Protein AF-A0A3R7DNV6-F1 (afdb_monomer_lite)

Sequence (222 aa):
MLERRRVLTRTIPLLLLGISVFILYLFFVDFSKIAEVFREINPRIFVASILASILDVVFFTLAWHILLRTLSVRMKFSKSIAYVLIGNLVDIIVPAESMSSEASKIYLMKRDGEDVGKVTATLVVQRVYGMILHAATLAVACIYMIATNYPLPSLVVYFIGVTLGLTLLFLALITLACLKKNLAWKFLKAVLRVAERLVPSRFNIEEWSRSVEHALNTFYLS

Foldseek 3Di:
DVVVVVVCVVVVVVVVVVVVVVVVVVVVDDVVVVVVVVVPDDVVVVVVVVVVVVVVLLVLLVLLVVLCVVLVNDDDSVVSSVLQVVLVVQCVVDVPPSPSSLVSSLVVCVVVVHDSLSSVVSVLVSVLVVLVVVLVVLVVVVVVCVVVVPDDDPVVVVVSVVVNVVSVVVNVLSVVLVVDVVSVVVVVVVVLVVCVVVPPPPDPSVVVVVSVVVSSCVVVVD

pLDDT: mean 77.38, std 13.92, range [41.75, 95.56]

Structure (mmCIF, N/CA/C/O backbone):
data_AF-A0A3R7DNV6-F1
#
_entry.id   AF-A0A3R7DNV6-F1
#
loop_
_atom_site.group_PDB
_atom_site.id
_atom_site.type_symbol
_atom_site.label_atom_id
_atom_site.label_alt_id
_atom_site.label_comp_id
_atom_site.label_asym_id
_atom_site.label_entity_id
_atom_site.label_seq_id
_atom_site.pdbx_PDB_ins_code
_atom_site.Cartn_x
_atom_site.Cartn_y
_atom_site.Cartn_z
_atom_site.occupancy
_atom_site.B_iso_or_equiv
_atom_site.auth_seq_id
_atom_site.auth_comp_id
_atom_site.auth_asym_id
_atom_site.auth_atom_id
_atom_site.pdbx_PDB_model_num
ATOM 1 N N . MET A 1 1 ? -31.472 15.476 -6.027 1.00 44.62 1 MET A N 1
ATOM 2 C CA . MET A 1 1 ? -31.204 15.116 -7.445 1.00 44.62 1 MET A CA 1
ATOM 3 C C . MET A 1 1 ? -30.276 16.091 -8.189 1.00 44.62 1 MET A C 1
ATOM 5 O O . MET A 1 1 ? -29.497 15.627 -9.011 1.00 44.62 1 MET A O 1
ATOM 9 N N . LEU A 1 2 ? -30.288 17.402 -7.904 1.00 44.91 2 LEU A N 1
ATOM 10 C CA . LEU A 1 2 ? -29.458 18.403 -8.612 1.00 44.91 2 LEU A CA 1
ATOM 11 C C . LEU A 1 2 ? -27.939 18.291 -8.358 1.00 44.91 2 LEU A C 1
ATOM 13 O O . LEU A 1 2 ? -27.138 18.590 -9.240 1.00 44.91 2 LEU A O 1
ATOM 17 N N . GLU A 1 3 ? -27.532 17.813 -7.183 1.00 42.69 3 GLU A N 1
ATOM 18 C CA . GLU A 1 3 ? -26.118 17.734 -6.784 1.00 42.69 3 GLU A CA 1
ATOM 19 C C . GLU A 1 3 ? -25.351 16.618 -7.519 1.00 42.69 3 GLU A C 1
ATOM 21 O O . GLU A 1 3 ? -24.213 16.813 -7.937 1.00 42.69 3 GLU A O 1
ATOM 26 N N . ARG A 1 4 ? -26.024 15.497 -7.821 1.00 46.19 4 ARG A N 1
ATOM 27 C CA . ARG A 1 4 ? -25.458 14.365 -8.580 1.00 46.19 4 ARG A CA 1
ATOM 28 C C . ARG A 1 4 ? -25.155 14.730 -10.040 1.00 46.19 4 ARG A C 1
ATOM 30 O O . ARG A 1 4 ? -24.134 14.310 -10.573 1.00 46.19 4 ARG A O 1
ATOM 37 N N . ARG A 1 5 ? -26.001 15.560 -10.673 1.00 48.47 5 ARG A N 1
ATOM 38 C CA . ARG A 1 5 ? -25.783 16.053 -12.049 1.00 48.47 5 ARG A CA 1
ATOM 39 C C . ARG A 1 5 ? -24.555 16.957 -12.158 1.00 48.47 5 ARG A C 1
ATOM 41 O O . ARG A 1 5 ? -23.873 16.895 -13.170 1.00 48.47 5 ARG A O 1
ATOM 48 N N . ARG A 1 6 ? -24.274 17.762 -11.127 1.00 47.53 6 ARG A N 1
ATOM 49 C CA . ARG A 1 6 ? -23.186 18.754 -11.122 1.00 47.53 6 ARG A CA 1
ATOM 50 C C . ARG A 1 6 ? -21.796 18.123 -10.955 1.00 47.53 6 ARG A C 1
ATOM 52 O O . ARG A 1 6 ? -20.822 18.656 -11.476 1.00 47.53 6 ARG A O 1
ATOM 59 N N . VAL A 1 7 ? -21.710 16.990 -10.254 1.00 51.75 7 VAL A N 1
ATOM 60 C CA . VAL A 1 7 ? -20.474 16.195 -10.158 1.00 51.75 7 VAL A CA 1
ATOM 61 C C . VAL A 1 7 ? -20.223 15.464 -11.478 1.00 51.75 7 VAL A C 1
ATOM 63 O O . VAL A 1 7 ? -19.141 15.599 -12.036 1.00 51.75 7 VAL A O 1
ATOM 66 N N . LEU A 1 8 ? -21.246 14.811 -12.050 1.00 53.16 8 LEU A N 1
ATOM 67 C CA . LEU A 1 8 ? -21.131 14.151 -13.357 1.00 53.16 8 LEU A CA 1
ATOM 68 C C . LEU A 1 8 ? -20.684 15.113 -14.469 1.00 53.16 8 LEU A C 1
ATOM 70 O O . LEU A 1 8 ? -19.761 14.783 -15.202 1.00 53.16 8 LEU A O 1
ATOM 74 N N . THR A 1 9 ? -21.250 16.319 -14.578 1.00 59.56 9 THR A N 1
ATOM 75 C CA . THR A 1 9 ? -20.826 17.282 -15.613 1.00 59.56 9 THR A CA 1
ATOM 76 C C . THR A 1 9 ? -19.411 17.827 -15.428 1.00 59.56 9 THR A C 1
ATOM 78 O O . THR A 1 9 ? -18.836 18.297 -16.403 1.00 59.56 9 THR A O 1
ATOM 81 N N . ARG A 1 10 ? -18.823 17.751 -14.225 1.00 58.00 10 ARG A N 1
ATOM 82 C CA . ARG A 1 10 ? -17.409 18.099 -13.992 1.00 58.00 10 ARG A CA 1
ATOM 83 C C . ARG A 1 10 ? -16.458 16.934 -14.254 1.00 58.00 10 ARG A C 1
ATOM 85 O O . ARG A 1 10 ? -15.338 17.170 -14.692 1.00 58.00 10 ARG A O 1
ATOM 92 N N . THR A 1 11 ? -16.893 15.698 -14.024 1.00 59.41 11 THR A N 1
ATOM 93 C CA . THR A 1 11 ? -16.069 14.507 -14.271 1.00 59.41 11 THR A CA 1
ATOM 94 C C . THR A 1 11 ? -16.068 14.107 -15.747 1.00 59.41 11 THR A C 1
ATOM 96 O O . THR A 1 11 ? -15.030 13.706 -16.254 1.00 59.41 11 THR A O 1
ATOM 99 N N . ILE A 1 12 ? -17.186 14.281 -16.463 1.00 76.62 12 ILE A N 1
ATOM 100 C CA . ILE A 1 12 ? -17.324 13.968 -17.898 1.00 76.62 12 ILE A CA 1
ATOM 101 C C . ILE A 1 12 ? -16.239 14.614 -18.779 1.00 76.62 12 ILE A C 1
ATOM 103 O O . ILE A 1 12 ? -15.639 13.877 -19.553 1.00 76.62 12 ILE A O 1
ATOM 107 N N . PRO A 1 13 ? -15.926 15.923 -18.695 1.00 78.69 13 PRO A N 1
ATOM 108 C CA . PRO A 1 13 ? -14.880 16.514 -19.529 1.00 78.69 13 PRO A CA 1
ATOM 109 C C . PRO A 1 13 ? -13.484 15.977 -19.194 1.00 78.69 13 PRO A C 1
ATOM 111 O O . PRO A 1 13 ? -12.684 15.799 -20.102 1.00 78.69 13 PRO A O 1
ATOM 114 N N . LEU A 1 14 ? -13.200 15.655 -17.926 1.00 74.38 14 LEU A N 1
ATOM 115 C CA . LEU A 1 14 ? -11.931 15.035 -17.524 1.00 74.38 14 LEU A CA 1
ATOM 116 C C . LEU A 1 14 ? -11.818 13.592 -18.046 1.00 74.38 14 LEU A C 1
ATOM 118 O O . LEU A 1 14 ? -10.756 13.165 -18.485 1.00 74.38 14 LEU A O 1
ATOM 122 N N . LEU A 1 15 ? -12.932 12.859 -18.038 1.00 75.12 15 LEU A N 1
ATOM 123 C CA . LEU A 1 15 ? -13.035 11.495 -18.553 1.00 75.12 15 LEU A CA 1
ATOM 124 C C . LEU A 1 15 ? -12.916 11.483 -20.084 1.00 75.12 15 LEU A C 1
ATOM 126 O O . LEU A 1 15 ? -12.172 10.681 -20.631 1.00 75.12 15 LEU A O 1
ATOM 130 N N . LEU A 1 16 ? -13.573 12.422 -20.771 1.00 82.44 16 LEU A N 1
ATOM 131 C CA . LEU A 1 16 ? -13.436 12.634 -22.213 1.00 82.44 16 LEU A CA 1
ATOM 132 C C . LEU A 1 16 ? -12.016 13.057 -22.588 1.00 82.44 16 LEU A C 1
ATOM 134 O O . LEU A 1 16 ? -11.499 12.568 -23.585 1.00 82.44 16 LEU A O 1
ATOM 138 N N . LEU A 1 17 ? -11.369 13.911 -21.790 1.00 85.06 17 LEU A N 1
ATOM 139 C CA . LEU A 1 17 ? -9.962 14.267 -21.966 1.00 85.06 17 LEU A CA 1
ATOM 140 C C . LEU A 1 17 ? -9.071 13.027 -21.820 1.00 85.06 17 LEU A C 1
ATOM 142 O O . LEU A 1 17 ? -8.268 12.759 -22.705 1.00 85.06 17 LEU A O 1
ATOM 146 N N . GLY A 1 18 ? -9.254 12.237 -20.758 1.00 76.06 18 GLY A N 1
ATOM 147 C CA . GLY A 1 18 ? -8.512 10.994 -20.536 1.00 76.06 18 GLY A CA 1
ATOM 148 C C . GLY A 1 18 ? -8.706 9.980 -21.665 1.00 76.06 18 GLY A C 1
ATOM 149 O O . GLY A 1 18 ? -7.729 9.438 -22.170 1.00 76.06 18 GLY A O 1
ATOM 150 N N . ILE A 1 19 ? -9.945 9.785 -22.126 1.00 82.81 19 ILE A N 1
ATOM 151 C CA . ILE A 1 19 ? -10.263 8.929 -23.278 1.00 82.81 19 ILE A CA 1
ATOM 152 C C . ILE A 1 19 ? -9.634 9.486 -24.557 1.00 82.81 19 ILE A C 1
ATOM 154 O O . ILE A 1 19 ? -9.077 8.722 -25.332 1.00 82.81 19 ILE A O 1
ATOM 158 N N . SER A 1 20 ? -9.675 10.800 -24.779 1.00 84.25 20 SER A N 1
ATOM 159 C CA . SER A 1 20 ? -9.093 11.425 -25.974 1.00 84.25 20 SER A CA 1
ATOM 160 C C . SER A 1 20 ? -7.575 11.268 -26.005 1.00 84.25 20 SER A C 1
ATOM 162 O O . SER A 1 20 ? -7.018 10.910 -27.037 1.00 84.25 20 SER A O 1
ATOM 164 N N . VAL A 1 21 ? -6.906 11.470 -24.866 1.00 87.06 21 VAL A N 1
ATOM 165 C CA . VAL A 1 21 ? -5.463 11.239 -24.710 1.00 87.06 21 VAL A CA 1
ATOM 166 C C . VAL A 1 21 ? -5.130 9.760 -24.888 1.00 87.06 21 VAL A C 1
ATOM 168 O O . VAL A 1 21 ? -4.162 9.440 -25.569 1.00 87.06 21 VAL A O 1
ATOM 171 N N . PHE A 1 22 ? -5.940 8.855 -24.336 1.00 80.25 22 PHE A N 1
ATOM 172 C CA . PHE A 1 22 ? -5.761 7.416 -24.509 1.00 80.25 22 PHE A CA 1
ATOM 173 C C . PHE A 1 22 ? -5.925 6.994 -25.974 1.00 80.25 22 PHE A C 1
ATOM 175 O O . PHE A 1 22 ? -5.080 6.280 -26.496 1.00 80.25 22 PHE A O 1
ATOM 182 N N . ILE A 1 23 ? -6.952 7.485 -26.670 1.00 84.69 23 ILE A N 1
ATOM 183 C CA . ILE A 1 23 ? -7.169 7.224 -28.099 1.00 84.69 23 ILE A CA 1
ATOM 184 C C . ILE A 1 23 ? -6.008 7.778 -28.932 1.00 84.69 23 ILE A C 1
ATOM 186 O O . ILE A 1 23 ? -5.482 7.063 -29.779 1.00 84.69 23 ILE A O 1
ATOM 190 N N . LEU A 1 24 ? -5.567 9.014 -28.672 1.00 87.50 24 LEU A N 1
ATOM 191 C CA . LEU A 1 24 ? -4.381 9.588 -29.314 1.00 87.50 24 LEU A CA 1
ATOM 192 C C . LEU A 1 24 ? -3.149 8.715 -29.075 1.00 87.50 24 LEU A C 1
ATOM 194 O O . LEU A 1 24 ? -2.434 8.411 -30.021 1.00 87.50 24 LEU A O 1
ATOM 198 N N . TYR A 1 25 ? -2.935 8.254 -27.845 1.00 82.50 25 TYR A N 1
ATOM 199 C CA . TYR A 1 25 ? -1.855 7.332 -27.518 1.00 82.50 25 TYR A CA 1
ATOM 200 C C . TYR A 1 25 ? -1.951 6.026 -28.320 1.00 82.50 25 TYR A C 1
ATOM 202 O O . TYR A 1 25 ? -0.948 5.604 -28.888 1.00 82.50 25 TYR A O 1
ATOM 210 N N . LEU A 1 26 ? -3.142 5.433 -28.462 1.00 81.00 26 LEU A N 1
ATOM 211 C CA . LEU A 1 26 ? -3.338 4.233 -29.284 1.00 81.00 26 LEU A CA 1
ATOM 212 C C . LEU A 1 26 ? -2.984 4.453 -30.765 1.00 81.00 26 LEU A C 1
ATOM 214 O O . LEU A 1 26 ? -2.558 3.506 -31.414 1.00 81.00 26 LEU A O 1
ATOM 218 N N . PHE A 1 27 ? -3.099 5.677 -31.295 1.00 81.19 27 PHE A N 1
ATOM 219 C CA . PHE A 1 27 ? -2.632 5.996 -32.652 1.00 81.19 27 PHE A CA 1
ATOM 220 C C . PHE A 1 27 ? -1.102 6.067 -32.774 1.00 81.19 27 PHE A C 1
ATOM 222 O O . PHE A 1 27 ? -0.572 5.826 -33.855 1.00 81.19 27 PHE A O 1
ATOM 229 N N . PHE A 1 28 ? -0.388 6.383 -31.690 1.00 80.31 28 PHE A N 1
ATOM 230 C CA . PHE A 1 28 ? 1.081 6.364 -31.656 1.00 80.31 28 PHE A CA 1
ATOM 231 C C . PHE A 1 28 ? 1.656 4.973 -31.356 1.00 80.31 28 PHE A C 1
ATOM 233 O O . PHE A 1 28 ? 2.847 4.738 -31.565 1.00 80.31 28 PHE A O 1
ATOM 240 N N . VAL A 1 29 ? 0.831 4.052 -30.860 1.00 79.62 29 VAL A N 1
ATOM 241 C CA . VAL A 1 29 ? 1.237 2.698 -30.490 1.00 79.62 29 VAL A CA 1
ATOM 242 C C . VAL A 1 29 ? 1.093 1.752 -31.678 1.00 79.62 29 VAL A C 1
ATOM 244 O O . VAL A 1 29 ? 0.002 1.509 -32.187 1.00 79.62 29 VAL A O 1
ATOM 247 N N . ASP A 1 30 ? 2.206 1.151 -32.084 1.00 82.00 30 ASP A N 1
ATOM 248 C CA . ASP A 1 30 ? 2.206 0.077 -33.073 1.00 82.00 30 ASP A CA 1
ATOM 249 C C . ASP A 1 30 ? 1.754 -1.236 -32.416 1.00 82.00 30 ASP A C 1
ATOM 251 O O . ASP A 1 30 ? 2.525 -1.926 -31.740 1.00 82.00 30 ASP A O 1
ATOM 255 N N . PHE A 1 31 ? 0.478 -1.579 -32.597 1.00 78.44 31 PHE A N 1
ATOM 256 C CA . PHE A 1 31 ? -0.110 -2.810 -32.060 1.00 78.44 31 PHE A CA 1
ATOM 257 C C . PHE A 1 31 ? 0.591 -4.081 -32.559 1.00 78.44 31 PHE A C 1
ATOM 259 O O . PHE A 1 31 ? 0.565 -5.099 -31.865 1.00 78.44 31 PHE A O 1
ATOM 266 N N . SER A 1 32 ? 1.254 -4.026 -33.717 1.00 79.00 32 SER A N 1
ATOM 267 C CA . SER A 1 32 ? 2.024 -5.149 -34.261 1.00 79.00 32 SER A CA 1
ATOM 268 C C . SER A 1 32 ? 3.203 -5.479 -33.351 1.00 79.00 32 SER A C 1
ATOM 270 O O . SER A 1 32 ? 3.410 -6.642 -33.010 1.00 79.00 32 SER A O 1
ATOM 272 N N . LYS A 1 33 ? 3.904 -4.449 -32.860 1.00 80.38 33 LYS A N 1
ATOM 273 C CA . LYS A 1 33 ? 5.013 -4.604 -31.908 1.00 80.38 33 LYS A CA 1
ATOM 274 C C . LYS A 1 33 ? 4.547 -5.138 -30.561 1.00 80.38 33 LYS A C 1
ATOM 276 O O . LYS A 1 33 ? 5.241 -5.941 -29.952 1.00 80.38 33 LYS A O 1
ATOM 281 N N . ILE A 1 34 ? 3.361 -4.736 -30.097 1.00 81.62 34 ILE A N 1
ATOM 282 C CA . ILE A 1 34 ? 2.782 -5.300 -28.869 1.00 81.62 34 ILE A CA 1
ATOM 283 C C . ILE A 1 34 ? 2.543 -6.802 -29.048 1.00 81.62 34 ILE A C 1
ATOM 285 O O . ILE A 1 34 ? 2.961 -7.594 -28.207 1.00 81.62 34 ILE A O 1
ATOM 289 N N . ALA A 1 35 ? 1.902 -7.206 -30.146 1.00 82.00 35 ALA A N 1
ATOM 290 C CA . ALA A 1 35 ? 1.619 -8.612 -30.418 1.00 82.00 35 ALA A CA 1
ATOM 291 C C . ALA A 1 35 ? 2.896 -9.455 -30.580 1.00 82.00 35 ALA A C 1
ATOM 293 O O . ALA A 1 35 ? 2.923 -10.608 -30.150 1.00 82.00 35 ALA A O 1
ATOM 294 N N . GLU A 1 36 ? 3.947 -8.885 -31.169 1.00 85.56 36 GLU A N 1
ATOM 295 C CA . GLU A 1 36 ? 5.260 -9.517 -31.303 1.00 85.56 36 GLU A CA 1
ATOM 296 C C . GLU A 1 36 ? 5.921 -9.740 -29.937 1.00 85.56 36 GLU A C 1
ATOM 298 O O . GLU A 1 36 ? 6.264 -10.874 -29.608 1.00 85.56 36 GLU A O 1
ATOM 303 N N . VAL A 1 37 ? 5.949 -8.717 -29.075 1.00 83.44 37 VAL A N 1
ATOM 304 C CA . VAL A 1 37 ? 6.437 -8.843 -27.691 1.00 83.44 37 VAL A CA 1
ATOM 305 C C . VAL A 1 37 ? 5.671 -9.931 -26.935 1.00 83.44 37 VAL A C 1
ATOM 307 O O . VAL A 1 37 ? 6.280 -10.768 -26.275 1.00 83.44 37 VAL A O 1
ATOM 310 N N . PHE A 1 38 ? 4.342 -9.994 -27.066 1.00 80.88 38 PHE A N 1
ATOM 311 C CA . PHE A 1 38 ? 3.542 -11.040 -26.418 1.00 80.88 38 PHE A CA 1
ATOM 312 C C . PHE A 1 38 ? 3.859 -12.460 -26.911 1.00 80.88 38 PHE A C 1
ATOM 314 O O . PHE A 1 38 ? 3.680 -13.408 -26.146 1.00 80.88 38 PHE A O 1
ATOM 321 N N . ARG A 1 39 ? 4.334 -12.628 -28.152 1.00 82.88 39 ARG A N 1
ATOM 322 C CA . ARG A 1 39 ? 4.768 -13.935 -28.680 1.00 82.88 39 ARG A CA 1
ATOM 323 C C . ARG A 1 39 ? 6.129 -14.363 -28.146 1.00 82.88 39 ARG A C 1
ATOM 325 O O . ARG A 1 39 ? 6.367 -15.560 -28.021 1.00 82.88 39 ARG A O 1
ATOM 332 N N . GLU A 1 40 ? 7.000 -13.412 -27.833 1.00 87.62 40 GLU A N 1
ATOM 333 C CA . GLU A 1 40 ? 8.333 -13.684 -27.288 1.00 87.62 40 GLU A CA 1
ATOM 334 C C . GLU A 1 40 ? 8.320 -13.960 -25.777 1.00 87.62 40 GLU A C 1
ATOM 336 O O . GLU A 1 40 ? 9.244 -14.581 -25.246 1.00 87.62 40 GLU A O 1
ATOM 341 N N . ILE A 1 41 ? 7.267 -13.539 -25.064 1.00 88.69 41 ILE A N 1
ATOM 342 C CA . ILE A 1 41 ? 7.138 -13.778 -23.624 1.00 88.69 41 ILE A CA 1
ATOM 343 C C . ILE A 1 41 ? 7.066 -15.281 -23.336 1.00 88.69 41 ILE A C 1
ATOM 345 O O . ILE A 1 41 ? 6.191 -16.001 -23.816 1.00 88.69 41 ILE A O 1
ATOM 349 N N . ASN A 1 42 ? 7.942 -15.750 -22.445 1.00 90.81 42 ASN A N 1
ATOM 350 C CA . ASN A 1 42 ? 7.875 -17.112 -21.936 1.00 90.81 42 ASN A CA 1
ATOM 351 C C . ASN A 1 42 ? 6.576 -17.308 -21.124 1.00 90.81 42 ASN A C 1
ATOM 353 O O . ASN A 1 42 ? 6.438 -16.722 -20.041 1.00 90.81 42 ASN A O 1
ATOM 357 N N . PRO A 1 43 ? 5.649 -18.177 -21.568 1.00 88.88 43 PRO A N 1
ATOM 358 C CA . PRO A 1 43 ? 4.343 -18.321 -20.933 1.00 88.88 43 PRO A CA 1
ATOM 359 C C . PRO A 1 43 ? 4.442 -18.830 -19.491 1.00 88.88 43 PRO A C 1
ATOM 361 O O . PRO A 1 43 ? 3.601 -18.492 -18.662 1.00 88.88 43 PRO A O 1
ATOM 364 N N . ARG A 1 44 ? 5.484 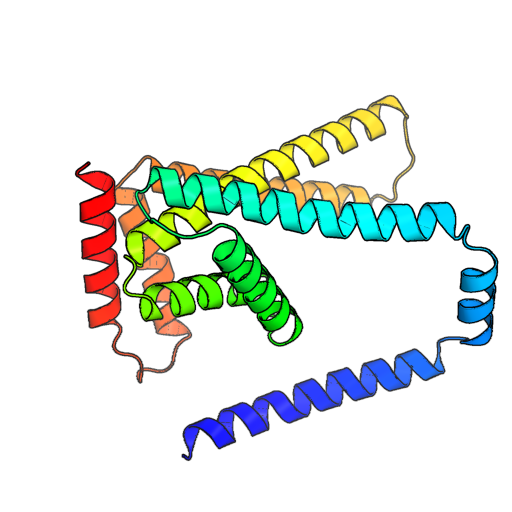-19.601 -19.150 1.00 93.19 44 ARG A N 1
ATOM 365 C CA . ARG A 1 44 ? 5.681 -20.111 -17.783 1.00 93.19 44 ARG A CA 1
ATOM 366 C C . ARG A 1 44 ? 6.016 -18.987 -16.813 1.00 93.19 44 ARG A C 1
ATOM 368 O O . ARG A 1 44 ? 5.462 -18.949 -15.720 1.00 93.19 44 ARG A O 1
ATOM 375 N N . ILE A 1 45 ? 6.896 -18.073 -17.224 1.00 91.62 45 ILE A N 1
ATOM 376 C CA . ILE A 1 45 ? 7.274 -16.910 -16.411 1.00 91.62 45 ILE A CA 1
ATOM 377 C C . ILE A 1 45 ? 6.062 -15.994 -16.250 1.00 91.62 45 ILE A C 1
ATOM 379 O O . ILE A 1 45 ? 5.758 -15.582 -15.138 1.00 91.62 45 ILE A O 1
ATOM 383 N N . PHE A 1 46 ? 5.319 -15.755 -17.331 1.00 90.69 46 PHE A N 1
ATOM 384 C CA . PHE A 1 46 ? 4.126 -14.915 -17.292 1.00 90.69 46 PHE A CA 1
ATOM 385 C C . PHE A 1 46 ? 3.046 -15.459 -16.346 1.00 90.69 46 PHE A C 1
ATOM 387 O O . PHE A 1 46 ? 2.535 -14.732 -15.494 1.00 90.69 46 PHE A O 1
ATOM 394 N N . VAL A 1 47 ? 2.742 -16.759 -16.431 1.00 92.94 47 VAL A N 1
ATOM 395 C CA . VAL A 1 47 ? 1.806 -17.417 -15.506 1.00 92.94 47 VAL A CA 1
ATOM 396 C C . VAL A 1 47 ? 2.327 -17.366 -14.067 1.00 92.94 47 VAL A C 1
ATOM 398 O O . VAL A 1 47 ? 1.550 -17.089 -13.155 1.00 92.94 47 VAL A O 1
ATOM 401 N N . ALA A 1 48 ? 3.629 -17.568 -13.846 1.00 94.81 48 ALA A N 1
ATOM 402 C CA . ALA A 1 48 ? 4.227 -17.444 -12.518 1.00 94.81 48 ALA A CA 1
ATOM 403 C C . ALA A 1 48 ? 4.082 -16.023 -11.947 1.00 94.81 48 ALA A C 1
ATOM 405 O O . ALA A 1 48 ? 3.754 -15.881 -10.770 1.00 94.81 48 ALA A O 1
ATOM 406 N N . SER A 1 49 ? 4.245 -14.978 -12.765 1.00 93.62 49 SER A N 1
ATOM 407 C CA . SER A 1 49 ? 4.013 -13.588 -12.355 1.00 93.62 49 SER A CA 1
ATOM 408 C C . SER A 1 49 ? 2.558 -13.344 -11.958 1.00 93.62 49 SER A C 1
ATOM 410 O O . SER A 1 49 ? 2.315 -12.746 -10.915 1.00 93.62 49 SER A O 1
ATOM 412 N N . ILE A 1 50 ? 1.588 -13.861 -12.723 1.00 93.75 50 ILE A N 1
ATOM 413 C CA . ILE A 1 50 ? 0.161 -13.759 -12.372 1.00 93.75 50 ILE A CA 1
ATOM 414 C C . ILE A 1 50 ? -0.111 -14.433 -11.023 1.00 93.75 50 ILE A C 1
ATOM 416 O O . ILE A 1 50 ? -0.764 -13.850 -10.158 1.00 93.75 50 ILE A O 1
ATOM 420 N N . LEU A 1 51 ? 0.403 -15.648 -10.821 1.00 95.56 51 LEU A N 1
ATOM 421 C CA . LEU A 1 51 ? 0.241 -16.369 -9.559 1.00 95.56 51 LEU A CA 1
ATOM 422 C C . LEU A 1 51 ? 0.891 -15.620 -8.392 1.00 95.56 51 LEU A C 1
ATOM 424 O O . LEU A 1 51 ? 0.289 -15.530 -7.324 1.00 95.56 51 LEU A O 1
ATOM 428 N N . ALA A 1 52 ? 2.073 -15.036 -8.598 1.00 95.25 52 ALA A N 1
ATOM 429 C CA . ALA A 1 52 ? 2.738 -14.207 -7.599 1.00 95.25 52 ALA A CA 1
ATOM 430 C C . ALA A 1 52 ? 1.900 -12.969 -7.237 1.00 95.25 52 ALA A C 1
ATOM 432 O O . ALA A 1 52 ? 1.745 -12.672 -6.056 1.00 95.25 52 ALA A O 1
ATOM 433 N N . SER A 1 53 ? 1.287 -12.297 -8.216 1.00 92.69 53 SER A N 1
ATOM 434 C CA . SER A 1 53 ? 0.385 -11.166 -7.962 1.00 92.69 53 SER A CA 1
ATOM 435 C C . SER A 1 53 ? -0.880 -11.576 -7.204 1.00 92.69 53 SER A C 1
ATOM 437 O O . SER A 1 53 ? -1.337 -10.848 -6.327 1.00 92.69 53 SER A O 1
ATOM 439 N N . ILE A 1 54 ? -1.447 -12.752 -7.493 1.00 93.12 54 ILE A N 1
ATOM 440 C CA . ILE A 1 54 ? -2.587 -13.275 -6.724 1.00 93.12 54 ILE A CA 1
ATOM 441 C C . ILE A 1 54 ? -2.161 -13.554 -5.278 1.00 93.12 54 ILE A C 1
ATOM 443 O O . ILE A 1 54 ? -2.871 -13.178 -4.344 1.00 93.12 54 ILE A O 1
ATOM 447 N N . LEU A 1 55 ? -1.002 -14.187 -5.083 1.00 95.44 55 LEU A N 1
ATOM 448 C CA . LEU A 1 55 ? -0.461 -14.473 -3.755 1.00 95.44 55 LEU A CA 1
ATOM 449 C C . LEU A 1 55 ? -0.182 -13.199 -2.958 1.00 95.44 55 LEU A C 1
ATOM 451 O O . LEU A 1 55 ? -0.483 -13.167 -1.768 1.00 95.44 55 LEU A O 1
ATOM 455 N N . ASP A 1 56 ? 0.317 -12.146 -3.601 1.00 92.62 56 ASP A N 1
ATOM 456 C CA . ASP A 1 56 ? 0.513 -10.839 -2.974 1.00 92.62 56 ASP A CA 1
ATOM 457 C C . ASP A 1 56 ? -0.798 -10.297 -2.383 1.00 92.62 56 ASP A C 1
ATOM 459 O O . ASP A 1 56 ? -0.874 -10.006 -1.189 1.00 92.62 56 ASP A O 1
ATOM 463 N N . VAL A 1 57 ? -1.886 -10.295 -3.163 1.00 92.25 57 VAL A N 1
ATOM 464 C CA . VAL A 1 57 ? -3.212 -9.863 -2.680 1.00 92.25 57 VAL A CA 1
ATOM 465 C C . VAL A 1 57 ? -3.710 -10.741 -1.527 1.00 92.25 57 VAL A C 1
ATOM 467 O O . VAL A 1 57 ? -4.309 -10.238 -0.567 1.00 92.25 57 VAL A O 1
ATOM 470 N N . VAL A 1 58 ? -3.462 -12.052 -1.585 1.00 94.00 58 VAL A N 1
ATOM 471 C CA . VAL A 1 58 ? -3.824 -12.993 -0.515 1.00 94.00 58 VAL A CA 1
ATOM 472 C C . VAL A 1 58 ? -3.048 -12.682 0.766 1.00 94.00 58 VAL A C 1
ATOM 474 O O . VAL A 1 58 ? -3.670 -12.555 1.822 1.00 94.00 58 VAL A O 1
ATOM 477 N N . PHE A 1 59 ? -1.726 -12.511 0.696 1.00 93.31 59 PHE A N 1
ATOM 478 C CA . PHE A 1 59 ? -0.890 -12.192 1.855 1.00 93.31 59 PHE A CA 1
ATOM 479 C C . PHE A 1 59 ? -1.203 -10.814 2.428 1.00 93.31 59 PHE A C 1
ATOM 481 O O . PHE A 1 59 ? -1.330 -10.671 3.646 1.00 93.31 59 PHE A O 1
ATOM 488 N N . PHE A 1 60 ? -1.428 -9.822 1.571 1.00 90.62 60 PHE A N 1
ATOM 489 C CA . PHE A 1 60 ? -1.871 -8.496 1.981 1.00 90.62 60 PHE A CA 1
ATOM 490 C C . PHE A 1 60 ? -3.208 -8.554 2.731 1.00 90.62 60 PHE A C 1
ATOM 492 O O . PHE A 1 60 ? -3.369 -7.945 3.792 1.00 90.62 60 PHE A O 1
ATOM 499 N N . THR A 1 61 ? -4.167 -9.335 2.224 1.00 93.75 61 THR A N 1
ATOM 500 C CA . THR A 1 61 ? -5.446 -9.548 2.912 1.00 93.75 61 THR A CA 1
ATOM 501 C C . THR A 1 61 ? -5.252 -10.291 4.229 1.00 93.75 61 THR A C 1
ATOM 503 O O . THR A 1 61 ? -5.903 -9.960 5.219 1.00 93.75 61 THR A O 1
ATOM 506 N N . LEU A 1 62 ? -4.374 -11.294 4.265 1.00 91.88 62 LEU A N 1
ATOM 507 C CA . LEU A 1 62 ? -4.106 -12.088 5.461 1.00 91.88 62 LEU A CA 1
ATOM 508 C C . LEU A 1 62 ? -3.518 -11.226 6.577 1.00 91.88 62 LEU A C 1
ATOM 510 O O . LEU A 1 62 ? -3.986 -11.312 7.711 1.00 91.88 62 LEU A O 1
ATOM 514 N N . ALA A 1 63 ? -2.571 -10.346 6.250 1.00 89.50 63 ALA A N 1
ATOM 515 C CA . ALA A 1 63 ? -2.020 -9.379 7.191 1.00 89.50 63 ALA A CA 1
ATOM 516 C C . ALA A 1 63 ? -3.128 -8.505 7.801 1.00 89.50 63 ALA A C 1
ATOM 518 O O . ALA A 1 63 ? -3.236 -8.399 9.023 1.00 89.50 63 ALA A O 1
ATOM 519 N N . TRP A 1 64 ? -4.020 -7.957 6.970 1.00 91.19 64 TRP A N 1
ATOM 520 C CA . TRP A 1 64 ? -5.158 -7.178 7.462 1.00 91.19 64 TRP A CA 1
ATOM 521 C C . TRP A 1 64 ? -6.127 -8.005 8.314 1.00 91.19 64 TRP A C 1
ATOM 523 O O . TRP A 1 64 ? -6.597 -7.553 9.356 1.00 91.19 64 TRP A O 1
ATOM 533 N N . HIS A 1 65 ? -6.414 -9.237 7.897 1.00 91.94 65 HIS A N 1
ATOM 534 C CA . HIS A 1 65 ? -7.299 -10.147 8.613 1.00 91.94 65 HIS A CA 1
ATOM 535 C C . HIS A 1 65 ? -6.783 -10.467 10.021 1.00 91.94 65 HIS A C 1
ATOM 537 O O . HIS A 1 65 ? -7.557 -10.487 10.979 1.00 91.94 65 HIS A O 1
ATO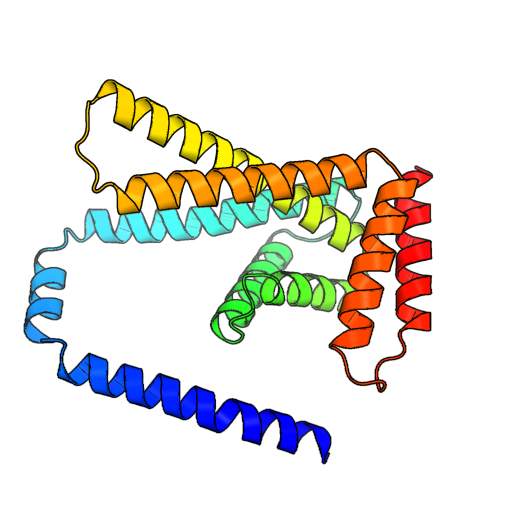M 543 N N . ILE A 1 66 ? -5.472 -10.674 10.157 1.00 88.06 66 ILE A N 1
ATOM 544 C CA . ILE A 1 66 ? -4.816 -10.867 11.452 1.00 88.06 66 ILE A CA 1
ATOM 545 C C . ILE A 1 66 ? -4.955 -9.602 12.309 1.00 88.06 66 ILE A C 1
ATOM 547 O O . ILE A 1 66 ? -5.358 -9.709 13.465 1.00 88.06 66 ILE A O 1
ATOM 551 N N . LEU A 1 67 ? -4.717 -8.411 11.744 1.00 85.81 67 LEU A N 1
ATOM 552 C CA . LEU A 1 67 ? -4.880 -7.138 12.462 1.00 85.81 67 LEU A CA 1
ATOM 553 C C . LEU A 1 67 ? -6.314 -6.936 12.976 1.00 85.81 67 LEU A C 1
ATOM 555 O O . LEU A 1 67 ? -6.504 -6.560 14.133 1.00 85.81 67 LEU A O 1
ATOM 559 N N . LEU A 1 68 ? -7.324 -7.239 12.156 1.00 87.31 68 LEU A N 1
ATOM 560 C CA . LEU A 1 68 ? -8.735 -7.203 12.562 1.00 87.31 68 LEU A CA 1
ATOM 561 C C . LEU A 1 68 ? -8.999 -8.123 13.759 1.00 87.31 68 LEU A C 1
ATOM 563 O O . LEU A 1 68 ? -9.638 -7.714 14.730 1.00 87.31 68 LEU A O 1
ATOM 567 N N . ARG A 1 69 ? -8.453 -9.342 13.728 1.00 86.31 69 ARG A N 1
ATOM 568 C CA . ARG A 1 69 ? -8.608 -10.311 14.816 1.00 86.31 69 ARG A CA 1
ATOM 569 C C . ARG A 1 69 ? -7.968 -9.827 16.118 1.00 86.31 69 ARG A C 1
ATOM 571 O O . ARG A 1 69 ? -8.564 -10.021 17.174 1.00 86.31 69 ARG A O 1
ATOM 578 N N . THR A 1 70 ? -6.814 -9.163 16.048 1.00 80.44 70 THR A N 1
ATOM 579 C CA . THR A 1 70 ? -6.134 -8.571 17.214 1.00 80.44 70 THR A CA 1
ATOM 580 C C . THR A 1 70 ? -6.989 -7.502 17.898 1.00 80.44 70 THR A C 1
ATOM 582 O O . THR A 1 70 ? -7.026 -7.443 19.122 1.00 80.44 70 THR A O 1
ATOM 585 N N . LEU A 1 71 ? -7.759 -6.714 17.138 1.00 79.94 71 LEU A N 1
ATOM 586 C CA . LEU A 1 71 ? -8.719 -5.742 17.686 1.00 79.94 71 LEU A CA 1
ATOM 587 C C . LEU A 1 71 ? -10.106 -6.342 17.993 1.00 79.94 71 LEU A C 1
ATOM 589 O O . LEU A 1 71 ? -11.072 -5.613 18.229 1.00 79.94 71 LEU A O 1
ATOM 593 N N . SER A 1 72 ? -10.209 -7.674 18.057 1.00 81.50 72 SER A N 1
ATOM 594 C CA . SER A 1 72 ? -11.445 -8.417 18.344 1.00 81.50 72 SER A CA 1
ATOM 595 C C . SER A 1 72 ? -12.569 -8.234 17.312 1.00 81.50 72 SER A C 1
ATOM 597 O O . SER A 1 72 ? -13.726 -8.514 17.620 1.00 81.50 72 SER A O 1
ATOM 599 N N . VAL A 1 73 ? -12.245 -7.825 16.081 1.00 83.19 73 VAL A N 1
ATOM 600 C CA . VAL A 1 73 ? -13.191 -7.800 14.955 1.00 83.19 73 VAL A CA 1
ATOM 601 C C . VAL A 1 73 ? -13.288 -9.214 14.378 1.00 83.19 73 VAL A C 1
ATOM 603 O O . VAL A 1 73 ? -12.329 -9.748 13.810 1.00 83.19 73 VAL A O 1
ATOM 606 N N . ARG A 1 74 ? -14.437 -9.872 14.568 1.00 80.06 74 ARG A N 1
ATOM 607 C CA . ARG A 1 74 ? -14.638 -11.279 14.187 1.00 80.06 74 ARG A CA 1
ATOM 608 C C . ARG A 1 74 ? -15.205 -11.382 12.781 1.00 80.06 74 ARG A C 1
ATOM 610 O O . ARG A 1 74 ? -16.409 -11.488 12.583 1.00 80.06 74 ARG A O 1
ATOM 617 N N . MET A 1 75 ? -14.315 -11.467 11.801 1.00 86.12 75 MET A N 1
ATOM 618 C CA . MET A 1 75 ? -14.701 -11.705 10.415 1.00 86.12 75 MET A CA 1
ATOM 619 C C . MET A 1 75 ? -14.151 -13.036 9.891 1.00 86.12 75 MET A C 1
ATOM 621 O O . MET A 1 75 ? -13.190 -13.574 10.430 1.00 86.12 75 MET A O 1
ATOM 625 N N . LYS A 1 76 ? -14.762 -13.594 8.838 1.00 92.00 76 LYS A N 1
ATOM 626 C CA . LYS A 1 76 ? -14.195 -14.718 8.072 1.00 92.00 76 LYS A CA 1
ATOM 627 C C . LYS A 1 76 ? -13.177 -14.193 7.056 1.00 92.00 76 LYS A C 1
ATOM 629 O O . LYS A 1 76 ? -13.410 -13.152 6.445 1.00 92.00 76 LYS A O 1
ATOM 634 N N . PHE A 1 77 ? -12.100 -14.940 6.809 1.00 91.69 77 PHE A N 1
ATOM 635 C CA . PHE A 1 77 ? -11.067 -14.550 5.839 1.00 91.69 77 PHE A CA 1
ATOM 636 C C . PHE A 1 77 ? -11.619 -14.335 4.419 1.00 91.69 77 PHE A C 1
ATOM 638 O O . PHE A 1 77 ? -11.254 -13.371 3.753 1.00 91.69 77 PHE A O 1
ATOM 645 N N . SER A 1 78 ? -12.581 -15.156 3.983 1.00 91.19 78 SER A N 1
ATOM 646 C CA . SER A 1 78 ? -13.246 -14.987 2.681 1.00 91.19 78 SER A CA 1
ATOM 647 C C . SER A 1 78 ? -13.920 -13.620 2.524 1.00 91.19 78 SER A C 1
ATOM 649 O O . SER A 1 78 ? -13.899 -13.032 1.445 1.00 91.19 78 SER A O 1
ATOM 651 N N . LYS A 1 79 ? -14.474 -13.077 3.612 1.00 91.69 79 LYS A N 1
ATOM 652 C CA . LYS A 1 79 ? -15.088 -11.748 3.622 1.00 91.69 79 LYS A CA 1
ATOM 653 C C . LYS A 1 79 ? -14.028 -10.638 3.618 1.00 91.69 79 LYS A C 1
ATOM 655 O O . LYS A 1 79 ? -14.210 -9.650 2.914 1.00 91.69 79 LYS A O 1
ATOM 660 N N . SER A 1 80 ? -12.885 -10.835 4.292 1.00 91.94 80 SER A N 1
ATOM 661 C CA . SER A 1 80 ? -11.719 -9.937 4.171 1.00 91.94 80 SER A CA 1
ATOM 662 C C . SER A 1 80 ? -11.249 -9.830 2.722 1.00 91.94 80 SER A C 1
ATOM 664 O O . SER A 1 80 ? -11.053 -8.718 2.238 1.00 91.94 80 SER A O 1
ATOM 666 N N . ILE A 1 81 ? -11.120 -10.965 2.021 1.00 94.06 81 ILE A N 1
ATOM 667 C CA . ILE A 1 81 ? -10.678 -11.003 0.617 1.00 94.06 81 ILE A CA 1
ATOM 668 C C . ILE A 1 81 ? -11.658 -10.243 -0.273 1.00 94.06 81 ILE A C 1
ATOM 670 O O . ILE A 1 81 ? -11.240 -9.413 -1.075 1.00 94.06 81 ILE A O 1
ATOM 674 N N . ALA A 1 82 ? -12.964 -10.444 -0.075 1.00 92.62 82 ALA A N 1
ATOM 675 C CA . ALA A 1 82 ? -13.980 -9.732 -0.835 1.00 92.62 82 ALA A CA 1
ATOM 676 C C . ALA A 1 82 ? -13.870 -8.213 -0.630 1.00 92.62 82 ALA A C 1
ATOM 678 O O . ALA A 1 82 ? -13.967 -7.457 -1.590 1.00 92.62 82 ALA A O 1
ATOM 679 N N . TYR A 1 83 ? -13.620 -7.753 0.599 1.00 91.81 83 TYR A N 1
ATOM 680 C CA . TYR A 1 83 ? -13.545 -6.319 0.904 1.00 91.81 83 TYR A CA 1
ATOM 681 C C . TYR A 1 83 ? -12.270 -5.678 0.362 1.00 91.81 83 TYR A C 1
ATOM 683 O O . TYR A 1 83 ? -12.313 -4.540 -0.101 1.00 91.81 83 TYR A O 1
ATOM 691 N N . VAL A 1 84 ? -11.151 -6.406 0.357 1.00 91.62 84 VAL A N 1
ATOM 692 C CA . VAL A 1 84 ? -9.918 -5.953 -0.299 1.00 91.62 84 VAL A CA 1
ATOM 693 C C . VAL A 1 84 ? -10.111 -5.860 -1.810 1.00 91.62 84 VAL A C 1
ATOM 695 O O . VAL A 1 84 ? -9.784 -4.829 -2.387 1.00 91.62 84 VAL A O 1
ATOM 698 N N . LEU A 1 85 ? -10.709 -6.871 -2.444 1.00 90.38 85 LEU A N 1
ATOM 699 C CA . LEU A 1 85 ? -10.974 -6.853 -3.885 1.00 90.38 85 LEU A CA 1
ATOM 700 C C . LEU A 1 85 ? -11.939 -5.730 -4.281 1.00 90.38 85 LEU A C 1
ATOM 702 O O . LEU A 1 85 ? -11.668 -5.015 -5.241 1.00 90.38 85 LEU A O 1
ATOM 706 N N . ILE A 1 86 ? -13.023 -5.523 -3.525 1.00 89.19 86 ILE A N 1
ATOM 707 C CA . ILE A 1 86 ? -13.936 -4.394 -3.753 1.00 89.19 86 ILE A CA 1
ATOM 708 C C . ILE A 1 86 ? -13.181 -3.071 -3.612 1.00 89.19 86 ILE A C 1
ATOM 710 O O . ILE A 1 86 ? -13.328 -2.203 -4.466 1.00 89.19 86 ILE A O 1
ATOM 714 N N . GLY A 1 87 ? -12.340 -2.924 -2.585 1.00 86.44 87 GLY A N 1
ATOM 715 C CA . GLY A 1 87 ? -11.532 -1.721 -2.411 1.00 86.44 87 GLY A CA 1
ATOM 716 C C . GLY A 1 87 ? -10.580 -1.464 -3.574 1.00 86.44 87 GLY A C 1
ATOM 717 O O . GLY A 1 87 ? -10.504 -0.333 -4.042 1.00 86.44 87 GLY A O 1
ATOM 718 N N . ASN A 1 88 ? -9.923 -2.502 -4.089 1.00 86.81 88 ASN A N 1
ATOM 719 C CA . ASN A 1 88 ? -9.052 -2.384 -5.257 1.00 86.81 88 ASN A CA 1
ATOM 720 C C . ASN A 1 88 ? -9.843 -1.988 -6.515 1.00 86.81 88 ASN A C 1
ATOM 722 O O . ASN A 1 88 ? -9.388 -1.150 -7.285 1.00 86.81 88 ASN A O 1
ATOM 726 N N . LEU A 1 89 ? -11.053 -2.528 -6.707 1.00 85.81 89 LEU A N 1
ATOM 727 C CA . LEU A 1 89 ? -11.934 -2.124 -7.810 1.00 85.81 89 LEU A CA 1
ATOM 728 C C . LEU A 1 89 ? -12.358 -0.656 -7.697 1.00 85.81 89 LEU A C 1
ATOM 730 O O . LEU A 1 89 ? -12.383 0.052 -8.702 1.00 85.81 89 LEU A O 1
ATOM 734 N N . VAL A 1 90 ? -12.679 -0.186 -6.488 1.00 82.31 90 VAL A N 1
ATOM 735 C CA . VAL A 1 90 ? -13.004 1.228 -6.256 1.00 82.31 90 VAL A CA 1
ATOM 736 C C . VAL A 1 90 ? -11.807 2.115 -6.587 1.00 82.31 90 VAL A C 1
ATOM 738 O O . VAL A 1 90 ? -12.008 3.155 -7.204 1.00 82.31 90 VAL A O 1
ATOM 741 N N . ASP A 1 91 ? -10.586 1.690 -6.262 1.00 82.25 91 ASP A N 1
ATOM 742 C CA . ASP A 1 91 ? -9.368 2.459 -6.547 1.00 82.25 91 ASP A CA 1
ATOM 743 C C . ASP A 1 91 ? -9.053 2.567 -8.041 1.00 82.25 91 ASP A C 1
ATOM 745 O O . ASP A 1 91 ? -8.604 3.610 -8.506 1.00 82.25 91 ASP A O 1
ATOM 749 N N . ILE A 1 92 ? -9.381 1.531 -8.819 1.00 78.38 92 ILE A N 1
ATOM 750 C CA . ILE A 1 92 ? -9.285 1.577 -10.286 1.00 78.38 92 ILE A CA 1
ATOM 751 C C . ILE A 1 92 ? -10.275 2.598 -10.872 1.00 78.38 92 ILE A C 1
ATOM 753 O O . ILE A 1 92 ? -9.970 3.270 -11.855 1.00 78.38 92 ILE A O 1
ATOM 757 N N . ILE A 1 93 ? -11.469 2.723 -10.285 1.00 75.75 93 ILE A N 1
ATOM 758 C CA . ILE A 1 93 ? -12.524 3.627 -10.775 1.00 75.75 93 ILE A CA 1
ATOM 759 C C . ILE A 1 93 ? -12.295 5.066 -10.297 1.00 75.75 93 ILE A C 1
ATOM 761 O O . ILE A 1 93 ? -12.583 6.021 -11.022 1.00 75.75 93 ILE A O 1
ATOM 765 N N . VAL A 1 94 ? -11.827 5.230 -9.062 1.00 74.06 94 VAL A N 1
ATOM 766 C CA . VAL A 1 94 ? -11.652 6.518 -8.398 1.00 74.06 94 VAL A CA 1
ATOM 767 C C . VAL A 1 94 ? -10.159 6.738 -8.170 1.00 74.06 94 VAL A C 1
ATOM 769 O O . VAL A 1 94 ? -9.627 6.243 -7.176 1.00 74.06 94 VAL A O 1
ATOM 772 N N . PRO A 1 95 ? -9.485 7.519 -9.035 1.00 61.62 95 PRO A N 1
ATOM 773 C CA . PRO A 1 95 ? -8.070 7.833 -8.884 1.00 61.62 95 PRO A CA 1
ATOM 774 C C . PRO A 1 95 ? -7.887 8.819 -7.723 1.00 61.62 95 PRO A C 1
ATOM 776 O O . PRO A 1 95 ? -7.782 10.029 -7.909 1.00 61.62 95 PRO A O 1
ATOM 779 N N . ALA A 1 96 ? -7.923 8.294 -6.502 1.00 61.19 96 ALA A N 1
ATOM 780 C CA . ALA A 1 96 ? -7.756 9.032 -5.255 1.00 61.19 96 ALA A CA 1
ATOM 781 C C . ALA A 1 96 ? -6.648 8.418 -4.385 1.00 61.19 96 ALA A C 1
ATOM 783 O O . ALA A 1 96 ? -6.750 8.446 -3.159 1.00 61.19 96 ALA A O 1
ATOM 784 N N . GLU A 1 97 ? -5.605 7.869 -5.024 1.00 57.88 97 GLU A N 1
ATOM 785 C CA . GLU A 1 97 ? -4.364 7.424 -4.368 1.00 57.88 97 GLU A CA 1
ATOM 786 C C . GLU A 1 97 ? -4.637 6.518 -3.152 1.00 57.88 97 GLU A C 1
ATOM 788 O O . GLU A 1 97 ? -4.388 6.870 -1.997 1.00 57.88 97 GLU A O 1
ATOM 793 N N . SER A 1 98 ? -5.238 5.346 -3.398 1.00 65.88 98 SER A N 1
ATOM 794 C CA . SER A 1 98 ? -5.544 4.297 -2.411 1.00 65.88 98 SER A CA 1
ATOM 795 C C . SER A 1 98 ? -6.486 4.677 -1.260 1.00 65.88 98 SER A C 1
ATOM 797 O O . SER A 1 98 ? -6.966 3.780 -0.560 1.00 65.88 98 SER A O 1
ATOM 799 N N . MET A 1 99 ? -6.810 5.956 -1.043 1.00 72.00 99 MET A N 1
ATOM 800 C CA . MET A 1 99 ? -7.742 6.392 0.007 1.00 72.00 99 MET A CA 1
ATOM 801 C C . MET A 1 99 ? -9.168 5.916 -0.274 1.00 72.00 99 MET A C 1
ATOM 803 O O . MET A 1 99 ? -9.926 5.617 0.651 1.00 72.00 99 MET A O 1
ATOM 807 N N . SER A 1 100 ? -9.524 5.792 -1.555 1.00 73.19 100 SER A N 1
ATOM 808 C CA . SER A 1 100 ? -10.827 5.281 -1.980 1.00 73.19 100 SER A CA 1
ATOM 809 C C . SER A 1 100 ? -11.021 3.814 -1.567 1.00 73.19 100 SER A C 1
ATOM 811 O O . SER A 1 100 ? -12.086 3.438 -1.063 1.00 73.19 100 SER A O 1
ATOM 813 N N . SER A 1 101 ? -9.956 3.012 -1.677 1.00 82.44 101 SER A N 1
ATOM 814 C CA . SER A 1 101 ? -9.954 1.603 -1.292 1.00 82.44 101 SER A CA 1
ATOM 815 C C . SER A 1 101 ? -10.209 1.426 0.208 1.00 82.44 101 SER A C 1
ATOM 817 O O . SER A 1 101 ? -11.011 0.586 0.611 1.00 82.44 101 SER A O 1
ATOM 819 N N . GLU A 1 102 ? -9.601 2.255 1.055 1.00 86.25 102 GLU A N 1
ATOM 820 C CA . GLU A 1 102 ? -9.752 2.185 2.510 1.00 86.25 102 GLU A CA 1
ATOM 821 C C . GLU A 1 102 ? -11.106 2.702 2.975 1.00 86.25 102 GLU A C 1
ATOM 823 O O . GLU A 1 102 ? -11.760 2.057 3.797 1.00 86.25 102 GLU A O 1
ATOM 828 N N . ALA A 1 103 ? -11.572 3.807 2.390 1.00 83.94 103 ALA A N 1
ATOM 829 C CA . ALA A 1 103 ? -12.905 4.333 2.650 1.00 83.94 103 ALA A CA 1
ATOM 830 C C . ALA A 1 103 ? -13.987 3.290 2.324 1.00 83.94 103 ALA A C 1
ATOM 832 O O . ALA A 1 103 ? -14.944 3.134 3.085 1.00 83.94 103 ALA A O 1
ATOM 833 N N . SER A 1 104 ? -13.811 2.521 1.243 1.00 84.94 104 SER A N 1
ATOM 834 C CA . SER A 1 104 ? -14.738 1.443 0.887 1.00 84.94 104 SER A CA 1
ATOM 835 C C . SER A 1 104 ? -14.752 0.310 1.924 1.00 84.94 104 SER A C 1
ATOM 837 O O . SER A 1 104 ? -15.830 -0.141 2.311 1.00 84.94 104 SER A O 1
ATOM 839 N N . LYS A 1 105 ? -13.588 -0.097 2.455 1.00 87.75 105 LYS A N 1
ATOM 840 C CA . LYS A 1 105 ? -13.489 -1.122 3.510 1.00 87.75 105 LYS A CA 1
ATOM 841 C C . LYS A 1 105 ? -14.164 -0.649 4.794 1.00 87.75 105 LYS A C 1
ATOM 843 O O . LYS A 1 105 ? -14.932 -1.402 5.385 1.00 87.75 105 LYS A O 1
ATOM 848 N N . ILE A 1 106 ? -13.928 0.603 5.194 1.00 88.06 106 ILE A N 1
ATOM 849 C CA . ILE A 1 106 ? -14.569 1.214 6.367 1.00 88.06 106 ILE A CA 1
ATOM 850 C C . ILE A 1 106 ? -16.090 1.254 6.188 1.00 88.06 106 ILE A C 1
ATOM 852 O O . ILE A 1 106 ? -16.828 0.874 7.095 1.00 88.06 106 ILE A O 1
ATOM 856 N N . TYR A 1 107 ? -16.570 1.669 5.013 1.00 86.81 107 TYR A N 1
ATOM 857 C CA . TYR A 1 107 ? -17.998 1.710 4.705 1.00 86.81 107 TYR A CA 1
ATOM 858 C C . TYR A 1 107 ? -18.646 0.319 4.771 1.00 86.81 107 TYR A C 1
ATOM 860 O O . TYR A 1 107 ? -19.693 0.155 5.400 1.00 86.81 107 TYR A O 1
ATOM 868 N N . LEU A 1 108 ? -18.018 -0.688 4.158 1.00 86.69 108 LEU A N 1
ATOM 869 C CA . LEU A 1 108 ? -18.516 -2.063 4.159 1.00 86.69 108 LEU A CA 1
ATOM 870 C C . LEU A 1 108 ? -18.545 -2.661 5.572 1.00 86.69 108 LEU A C 1
ATOM 872 O O . LEU A 1 108 ? -19.526 -3.303 5.936 1.00 86.69 108 LEU A O 1
ATOM 876 N N . MET A 1 109 ? -17.526 -2.389 6.388 1.00 87.06 109 MET A N 1
ATOM 877 C CA . MET A 1 109 ? -17.468 -2.829 7.786 1.00 87.06 109 MET A CA 1
ATOM 878 C C . MET A 1 109 ? -18.497 -2.133 8.672 1.00 87.06 109 MET A C 1
ATOM 880 O O . MET A 1 109 ? -19.167 -2.784 9.468 1.00 87.06 109 MET A O 1
ATOM 884 N N . LYS A 1 110 ? -18.698 -0.824 8.486 1.00 86.94 110 LYS A N 1
ATOM 885 C CA . LYS A 1 110 ? -19.764 -0.085 9.171 1.00 86.94 110 LYS A CA 1
ATOM 886 C C . LYS A 1 110 ? -21.135 -0.684 8.860 1.00 86.94 110 LYS A C 1
ATOM 888 O O . LYS A 1 110 ? -21.972 -0.802 9.749 1.00 86.94 110 LYS A O 1
ATOM 893 N N . ARG A 1 111 ? -21.367 -1.071 7.601 1.00 86.56 111 ARG A N 1
ATOM 894 C CA . ARG A 1 111 ? -22.615 -1.723 7.175 1.00 86.56 111 ARG A CA 1
ATOM 895 C C . ARG A 1 111 ? -22.825 -3.077 7.858 1.00 86.56 111 ARG A C 1
ATOM 897 O O . ARG A 1 111 ? -23.965 -3.460 8.083 1.00 86.56 111 ARG A O 1
ATOM 904 N N . ASP A 1 112 ? -21.747 -3.774 8.197 1.00 85.44 112 ASP A N 1
ATOM 905 C CA . ASP A 1 112 ? -21.798 -5.033 8.943 1.00 85.44 112 ASP A CA 1
ATOM 906 C C . ASP A 1 112 ? -21.943 -4.855 10.462 1.00 85.44 112 ASP A C 1
ATOM 908 O O . ASP A 1 112 ? -22.001 -5.849 11.181 1.00 85.44 112 ASP A O 1
ATOM 912 N N . GLY A 1 113 ? -22.012 -3.613 10.954 1.00 83.38 113 GLY A N 1
ATOM 913 C CA . GLY A 1 113 ? -22.140 -3.306 12.379 1.00 83.38 113 GLY A CA 1
ATOM 914 C C . GLY A 1 113 ? -20.819 -3.316 13.151 1.00 83.38 113 GLY A C 1
ATOM 915 O O . GLY A 1 113 ? -20.843 -3.296 14.378 1.00 83.38 113 GLY A O 1
ATOM 916 N N . GLU A 1 114 ? -19.678 -3.338 12.460 1.00 86.62 114 GLU A N 1
ATOM 917 C CA . GLU A 1 114 ? -18.362 -3.311 13.098 1.00 86.62 114 GLU A CA 1
ATOM 918 C C . GLU A 1 114 ? -17.949 -1.892 13.514 1.00 86.62 114 GLU A C 1
ATOM 920 O O . GLU A 1 114 ? -18.342 -0.885 12.914 1.00 86.62 114 GLU A O 1
ATOM 925 N N . ASP A 1 115 ? -17.103 -1.817 14.541 1.00 83.69 115 ASP A N 1
ATOM 926 C CA . ASP A 1 115 ? -16.580 -0.558 15.068 1.00 83.69 115 ASP A CA 1
ATOM 927 C C . ASP A 1 115 ? -15.632 0.111 14.058 1.00 83.69 115 ASP A C 1
ATOM 929 O O . ASP A 1 115 ? -14.526 -0.363 13.776 1.00 83.69 115 ASP A O 1
ATOM 933 N N . VAL A 1 116 ? -16.067 1.255 13.526 1.00 82.69 116 VAL A N 1
ATOM 934 C CA . VAL A 1 116 ? -15.318 2.053 12.545 1.00 82.69 116 VAL A CA 1
ATOM 935 C C . VAL A 1 116 ? -13.963 2.506 13.087 1.00 82.69 116 VAL A C 1
ATOM 937 O O . VAL A 1 116 ? -12.995 2.544 12.327 1.00 82.69 116 VAL A O 1
ATOM 940 N N . GLY A 1 117 ? -13.865 2.827 14.378 1.00 76.00 117 GLY A N 1
ATOM 941 C CA . GLY A 1 117 ? -12.621 3.234 15.027 1.00 76.00 117 GLY A CA 1
ATOM 942 C C . GLY A 1 117 ? -11.600 2.101 15.034 1.00 76.00 117 GLY A C 1
ATOM 943 O O . GLY A 1 117 ? -10.465 2.294 14.594 1.00 76.00 117 GLY A O 1
ATOM 944 N N . LYS A 1 118 ? -12.018 0.892 15.425 1.00 78.19 118 LYS A N 1
ATOM 945 C CA . LYS A 1 118 ? -11.159 -0.305 15.400 1.00 78.19 118 LYS A CA 1
ATOM 946 C C . LYS A 1 118 ? -10.716 -0.658 13.984 1.00 78.19 118 LYS A C 1
ATOM 948 O O . LYS A 1 118 ? -9.533 -0.895 13.751 1.00 78.19 118 LYS A O 1
ATOM 953 N N . VAL A 1 119 ? -11.637 -0.649 13.021 1.00 84.94 119 VAL A N 1
ATOM 954 C CA . VAL A 1 119 ? -11.316 -0.933 11.613 1.00 84.94 119 VAL A CA 1
ATOM 955 C C . VAL A 1 119 ? -10.343 0.108 11.061 1.00 84.94 119 VAL A C 1
ATOM 957 O O . VAL A 1 119 ? -9.335 -0.258 10.459 1.00 84.94 119 VAL A O 1
ATOM 960 N N . THR A 1 120 ? -10.575 1.394 11.317 1.00 83.31 120 THR A N 1
ATOM 961 C CA . THR A 1 120 ? -9.668 2.465 10.877 1.00 83.31 120 THR A CA 1
ATOM 962 C C . THR A 1 120 ? -8.280 2.298 11.494 1.00 83.31 120 THR A C 1
ATOM 964 O O . THR A 1 120 ? -7.284 2.402 10.781 1.00 83.31 120 THR A O 1
ATOM 967 N N . ALA A 1 121 ? -8.191 1.941 12.778 1.00 80.69 121 ALA A N 1
ATOM 968 C CA . ALA A 1 121 ? -6.913 1.663 13.427 1.00 80.69 121 ALA A CA 1
ATOM 969 C C . ALA A 1 121 ? -6.153 0.505 12.757 1.00 80.69 121 ALA A C 1
ATOM 971 O O . ALA A 1 121 ? -4.953 0.628 12.519 1.00 80.69 121 ALA A O 1
ATOM 972 N N . THR A 1 122 ? -6.835 -0.586 12.378 1.00 83.88 122 THR A N 1
ATOM 973 C CA . THR A 1 122 ? -6.180 -1.698 11.657 1.00 83.88 122 THR A CA 1
ATOM 974 C C . THR A 1 122 ? -5.594 -1.264 10.318 1.00 83.88 122 THR A C 1
ATOM 976 O O . THR A 1 122 ? -4.503 -1.703 9.963 1.00 83.88 122 THR A O 1
ATOM 979 N N . LEU A 1 123 ? -6.283 -0.377 9.595 1.00 85.94 123 LEU A N 1
ATOM 980 C CA . LEU A 1 123 ? -5.816 0.143 8.311 1.00 85.94 123 LEU A CA 1
ATOM 981 C C . LEU A 1 123 ? -4.597 1.053 8.498 1.00 85.94 123 LEU A C 1
ATOM 983 O O . LEU A 1 123 ? -3.613 0.907 7.779 1.00 85.94 123 LEU A O 1
ATOM 987 N N . VAL A 1 124 ? -4.602 1.919 9.518 1.00 83.62 124 VAL A N 1
ATOM 988 C CA . VAL A 1 124 ? -3.439 2.757 9.855 1.00 83.62 124 VAL A CA 1
ATOM 989 C C . VAL A 1 124 ? -2.225 1.896 10.211 1.00 83.62 124 VAL A C 1
ATOM 991 O O . VAL A 1 124 ? -1.136 2.137 9.694 1.00 83.62 124 VAL A O 1
ATOM 994 N N . VAL A 1 125 ? -2.396 0.858 11.035 1.00 81.44 125 VAL A N 1
ATOM 995 C CA . VAL A 1 125 ? -1.303 -0.071 11.377 1.00 81.44 125 VAL A CA 1
ATOM 996 C C . VAL A 1 125 ? -0.786 -0.791 10.130 1.00 81.44 125 VAL A C 1
ATOM 998 O O . VAL A 1 125 ? 0.425 -0.896 9.935 1.00 81.44 125 VAL A O 1
ATOM 1001 N N . GLN A 1 126 ? -1.683 -1.228 9.245 1.00 84.38 126 GLN A N 1
ATOM 1002 C CA . GLN A 1 126 ? -1.302 -1.854 7.982 1.00 84.38 126 GLN A CA 1
ATOM 1003 C C . GLN A 1 126 ? -0.515 -0.896 7.073 1.00 84.38 126 GLN A C 1
ATOM 1005 O O . GLN A 1 126 ? 0.461 -1.314 6.448 1.00 84.38 126 GLN A O 1
ATOM 1010 N N . ARG A 1 127 ? -0.881 0.391 7.032 1.00 84.06 127 ARG A N 1
ATOM 1011 C CA . ARG A 1 127 ? -0.142 1.432 6.299 1.00 84.06 127 ARG A CA 1
ATOM 1012 C C . ARG A 1 127 ? 1.252 1.650 6.865 1.00 84.06 127 ARG A C 1
ATOM 1014 O O . ARG A 1 127 ? 2.204 1.691 6.093 1.00 84.06 127 ARG A O 1
ATOM 1021 N N . VAL A 1 128 ? 1.385 1.741 8.188 1.00 82.31 128 VAL A N 1
ATOM 1022 C CA . VAL A 1 128 ? 2.693 1.867 8.852 1.00 82.31 128 VAL A CA 1
ATOM 1023 C C . VAL A 1 128 ? 3.579 0.673 8.509 1.00 82.31 128 VAL A C 1
ATOM 1025 O O . VAL A 1 128 ? 4.724 0.860 8.106 1.00 82.31 128 VAL A O 1
ATOM 1028 N N . TYR A 1 129 ? 3.039 -0.545 8.585 1.00 79.88 129 TYR A N 1
ATOM 1029 C CA . TYR A 1 129 ? 3.767 -1.755 8.206 1.00 79.88 129 TYR A CA 1
ATOM 1030 C C . TYR A 1 129 ? 4.214 -1.722 6.735 1.00 79.88 129 TYR A C 1
ATOM 1032 O O . TYR A 1 129 ? 5.384 -1.960 6.438 1.00 79.88 129 TYR A O 1
ATOM 1040 N N . GLY A 1 130 ? 3.315 -1.347 5.820 1.00 83.69 130 GLY A N 1
ATOM 1041 C CA . GLY A 1 130 ? 3.631 -1.203 4.397 1.00 83.69 130 GLY A CA 1
ATOM 1042 C C . GLY A 1 130 ? 4.709 -0.151 4.121 1.00 83.69 130 GLY A C 1
ATOM 1043 O O . GLY A 1 130 ? 5.617 -0.399 3.334 1.00 83.69 130 GLY A O 1
ATOM 1044 N N . MET A 1 131 ? 4.668 0.993 4.808 1.00 83.38 131 MET A N 1
ATOM 1045 C CA . MET A 1 131 ? 5.681 2.049 4.680 1.00 83.38 131 MET A CA 1
ATOM 1046 C C . MET A 1 131 ? 7.052 1.602 5.190 1.00 83.38 131 MET A C 1
ATOM 1048 O O . MET A 1 131 ? 8.059 1.914 4.559 1.00 83.38 131 MET A O 1
ATOM 1052 N N . ILE A 1 132 ? 7.104 0.842 6.289 1.00 79.88 132 ILE A N 1
ATOM 1053 C CA . ILE A 1 132 ? 8.355 0.270 6.808 1.00 79.88 132 ILE A CA 1
ATOM 1054 C C . ILE A 1 132 ? 8.953 -0.704 5.790 1.00 79.88 132 ILE A C 1
ATOM 1056 O O . ILE A 1 132 ? 10.138 -0.603 5.476 1.00 79.88 132 ILE A O 1
ATOM 1060 N N . LEU A 1 133 ? 8.141 -1.609 5.232 1.00 85.31 133 LEU A N 1
ATOM 1061 C CA . LEU A 1 133 ? 8.593 -2.540 4.195 1.00 85.31 133 LEU A CA 1
ATOM 1062 C C . LEU A 1 133 ? 9.081 -1.810 2.942 1.00 85.31 133 LEU A C 1
ATOM 1064 O O . LEU A 1 133 ? 10.120 -2.169 2.387 1.00 85.31 133 LEU A O 1
ATOM 1068 N N . HIS A 1 134 ? 8.363 -0.772 2.512 1.00 85.06 134 HIS A N 1
ATOM 1069 C CA . HIS A 1 134 ? 8.745 0.028 1.354 1.00 85.06 134 HIS A CA 1
ATOM 1070 C C . HIS A 1 134 ? 10.077 0.749 1.592 1.00 85.06 134 HIS A C 1
ATOM 1072 O O . HIS A 1 134 ? 10.976 0.669 0.758 1.00 85.06 134 HIS A O 1
ATOM 1078 N N . ALA A 1 135 ? 10.249 1.378 2.759 1.00 82.38 135 ALA A N 1
ATOM 1079 C CA . ALA A 1 135 ? 11.497 2.032 3.140 1.00 82.38 135 ALA A CA 1
ATOM 1080 C C . ALA A 1 135 ? 12.670 1.040 3.222 1.00 82.38 135 ALA A C 1
ATOM 1082 O O . ALA A 1 135 ? 13.752 1.334 2.720 1.00 82.38 135 ALA A O 1
ATOM 1083 N N . ALA A 1 136 ? 12.457 -0.150 3.794 1.00 85.19 136 ALA A N 1
ATOM 1084 C CA . ALA A 1 136 ? 13.475 -1.197 3.868 1.00 85.19 136 ALA A CA 1
ATOM 1085 C C . ALA A 1 136 ? 13.876 -1.704 2.475 1.00 85.19 136 ALA A C 1
ATOM 1087 O O . ALA A 1 136 ? 15.062 -1.806 2.170 1.00 85.19 136 ALA A O 1
ATOM 1088 N N . THR A 1 137 ? 12.895 -1.960 1.607 1.00 87.25 137 THR A N 1
ATOM 1089 C CA . THR A 1 137 ? 13.135 -2.394 0.222 1.00 87.25 137 THR A CA 1
ATOM 1090 C C . THR A 1 137 ? 13.911 -1.333 -0.555 1.00 87.25 137 THR A C 1
ATOM 1092 O O . THR A 1 137 ? 14.874 -1.653 -1.249 1.00 87.25 137 THR A O 1
ATOM 1095 N N . LEU A 1 138 ? 13.543 -0.060 -0.391 1.00 86.19 138 LEU A N 1
ATOM 1096 C CA . LEU A 1 138 ? 14.228 1.055 -1.037 1.00 86.19 138 LEU A CA 1
ATOM 1097 C C . LEU A 1 138 ? 15.662 1.220 -0.517 1.00 86.19 138 LEU A C 1
ATOM 1099 O O . LEU A 1 138 ? 16.575 1.446 -1.304 1.00 86.19 138 LEU A O 1
ATOM 1103 N N . ALA A 1 139 ? 15.890 1.028 0.785 1.00 85.88 139 ALA A N 1
ATOM 1104 C CA . ALA A 1 139 ? 17.231 1.033 1.364 1.00 85.88 139 ALA A CA 1
ATOM 1105 C C . ALA A 1 139 ? 18.108 -0.092 0.790 1.00 85.88 139 ALA A C 1
ATOM 1107 O O . ALA A 1 139 ? 19.244 0.164 0.394 1.00 85.88 139 ALA A O 1
ATOM 1108 N N . VAL A 1 140 ? 17.577 -1.316 0.679 1.00 88.62 140 VAL A N 1
ATOM 1109 C CA . VAL A 1 140 ? 18.282 -2.446 0.049 1.00 88.62 140 VAL A CA 1
ATOM 1110 C C . VAL A 1 140 ? 18.611 -2.139 -1.414 1.00 88.62 140 VAL A C 1
ATOM 1112 O O . VAL A 1 140 ? 19.740 -2.373 -1.842 1.00 88.62 140 VAL A O 1
ATOM 1115 N N . ALA A 1 141 ? 17.671 -1.558 -2.165 1.00 86.94 141 ALA A N 1
ATOM 1116 C CA . ALA A 1 141 ? 17.898 -1.151 -3.551 1.00 86.94 141 ALA A CA 1
ATOM 1117 C C . ALA A 1 141 ? 19.016 -0.097 -3.672 1.00 86.94 141 ALA A C 1
ATOM 1119 O O . ALA A 1 141 ? 19.893 -0.227 -4.525 1.00 86.94 141 ALA A O 1
ATOM 1120 N N . CYS A 1 142 ? 19.042 0.901 -2.783 1.00 84.94 142 CYS A N 1
ATOM 1121 C CA . CYS A 1 142 ? 20.110 1.902 -2.728 1.00 84.94 142 CYS A CA 1
ATOM 1122 C C . CYS A 1 142 ? 21.477 1.277 -2.411 1.00 84.94 142 CYS A C 1
ATOM 1124 O O . CYS A 1 142 ? 22.464 1.609 -3.065 1.00 84.94 142 CYS A O 1
ATOM 1126 N N . ILE A 1 143 ? 21.546 0.355 -1.443 1.00 87.44 143 ILE A N 1
ATOM 1127 C CA . ILE A 1 143 ? 22.789 -0.355 -1.096 1.00 87.44 143 ILE A CA 1
ATOM 1128 C C . ILE A 1 143 ? 23.290 -1.162 -2.296 1.00 87.44 143 ILE A C 1
ATOM 1130 O O . ILE A 1 143 ? 24.467 -1.076 -2.641 1.00 87.44 143 ILE A O 1
ATOM 1134 N N . TYR A 1 144 ? 22.401 -1.905 -2.958 1.00 88.69 144 TYR A N 1
ATOM 1135 C CA . TYR A 1 144 ? 22.738 -2.685 -4.148 1.00 88.69 144 TYR A CA 1
ATOM 1136 C C . TYR A 1 144 ? 23.279 -1.799 -5.279 1.00 88.69 144 TYR A C 1
ATOM 1138 O O . TYR A 1 144 ? 24.291 -2.129 -5.898 1.00 88.69 144 TYR A O 1
ATOM 1146 N N . MET A 1 145 ? 22.651 -0.646 -5.515 1.00 85.25 145 MET A N 1
ATOM 1147 C CA . MET A 1 145 ? 23.087 0.322 -6.523 1.00 85.25 145 MET A CA 1
ATOM 1148 C C . MET A 1 145 ? 24.496 0.859 -6.238 1.00 85.25 145 MET A C 1
ATOM 1150 O O . MET A 1 145 ? 25.328 0.901 -7.143 1.00 85.25 145 MET A O 1
ATOM 1154 N N . ILE A 1 146 ? 24.781 1.230 -4.984 1.00 86.06 146 ILE A N 1
ATOM 1155 C CA . ILE A 1 146 ? 26.106 1.714 -4.565 1.00 86.06 146 ILE A CA 1
ATOM 1156 C C . ILE A 1 146 ? 27.147 0.596 -4.698 1.00 86.06 146 ILE A C 1
ATOM 1158 O O . ILE A 1 146 ? 28.229 0.824 -5.231 1.00 86.06 146 ILE A O 1
ATOM 1162 N N . ALA A 1 147 ? 26.814 -0.625 -4.270 1.00 89.88 147 ALA A N 1
ATOM 1163 C CA . ALA A 1 147 ? 27.719 -1.772 -4.328 1.00 89.88 147 ALA A CA 1
ATOM 1164 C C . ALA A 1 147 ? 28.085 -2.183 -5.765 1.00 89.88 147 ALA A C 1
ATOM 1166 O O . ALA A 1 147 ? 29.192 -2.656 -6.008 1.00 89.88 147 ALA A O 1
ATOM 1167 N N . THR A 1 148 ? 27.169 -1.998 -6.719 1.00 90.69 148 THR A N 1
ATOM 1168 C CA . THR A 1 148 ? 27.364 -2.375 -8.129 1.00 90.69 148 THR A CA 1
ATOM 1169 C C . THR A 1 148 ? 27.846 -1.226 -9.018 1.00 90.69 148 THR A C 1
ATOM 1171 O O . THR A 1 148 ? 28.113 -1.457 -10.195 1.00 90.69 148 THR A O 1
ATOM 1174 N N . ASN A 1 149 ? 27.985 -0.003 -8.481 1.00 85.62 149 ASN A N 1
ATOM 1175 C CA . ASN A 1 149 ? 28.253 1.224 -9.248 1.00 85.62 149 ASN A CA 1
ATOM 1176 C C . ASN A 1 149 ? 27.323 1.378 -10.465 1.00 85.62 149 ASN A C 1
ATOM 1178 O O . ASN A 1 149 ? 27.747 1.801 -11.542 1.00 85.62 149 ASN A O 1
ATOM 1182 N N . TYR A 1 150 ? 26.051 1.002 -10.308 1.00 82.81 150 TYR A N 1
ATOM 1183 C CA . TYR A 1 150 ? 25.114 1.000 -11.424 1.00 82.81 150 TYR A CA 1
ATOM 1184 C C . TYR A 1 150 ? 24.848 2.441 -11.899 1.00 82.81 150 TYR A C 1
ATOM 1186 O O . TYR A 1 150 ? 24.385 3.265 -11.101 1.00 82.81 150 TYR A O 1
ATOM 1194 N N . PRO A 1 151 ? 25.118 2.781 -13.174 1.00 81.81 151 PRO A N 1
ATOM 1195 C CA . PRO A 1 151 ? 24.965 4.144 -13.660 1.00 81.81 151 PRO A CA 1
ATOM 1196 C C . PRO A 1 151 ? 23.479 4.459 -13.857 1.00 81.81 151 PRO A C 1
ATOM 1198 O O . PRO A 1 151 ? 22.872 4.076 -14.856 1.00 81.81 151 PRO A O 1
ATOM 1201 N N . LEU A 1 152 ? 22.879 5.169 -12.900 1.00 80.50 152 LEU A N 1
ATOM 1202 C CA . LEU A 1 152 ? 21.536 5.725 -13.060 1.00 80.50 152 LEU A CA 1
ATOM 1203 C C . LEU A 1 152 ? 21.589 7.181 -13.534 1.00 80.50 152 LEU A C 1
ATOM 1205 O O . LEU A 1 152 ? 22.442 7.948 -13.082 1.00 80.50 152 LEU A O 1
ATOM 1209 N N . PRO A 1 153 ? 20.636 7.605 -14.384 1.00 87.56 153 PRO A N 1
ATOM 1210 C CA . PRO A 1 153 ? 20.440 9.016 -14.678 1.00 87.56 153 PRO A CA 1
ATOM 1211 C C . PRO A 1 153 ? 20.199 9.811 -13.389 1.00 87.56 153 PRO A C 1
ATOM 1213 O O . PRO A 1 153 ? 19.431 9.386 -12.524 1.00 87.56 153 PRO A O 1
ATOM 1216 N N . SER A 1 154 ? 20.783 11.005 -13.289 1.00 82.38 154 SER A N 1
ATOM 1217 C CA . SER A 1 154 ? 20.710 11.872 -12.101 1.00 82.38 154 SER A CA 1
ATOM 1218 C C . SER A 1 154 ? 19.271 12.166 -11.660 1.00 82.38 154 SER A C 1
ATOM 1220 O O . SER A 1 154 ? 18.983 12.270 -10.469 1.00 82.38 154 SER A O 1
ATOM 1222 N N . LEU A 1 155 ? 18.350 12.246 -12.627 1.00 84.88 155 LEU A N 1
ATOM 1223 C CA . LEU A 1 155 ? 16.918 12.425 -12.395 1.00 84.88 155 LEU A CA 1
ATOM 1224 C C . LEU A 1 155 ? 16.323 11.277 -11.562 1.00 84.88 155 LEU A C 1
ATOM 1226 O O . LEU A 1 155 ? 15.566 11.525 -10.628 1.00 84.88 155 LEU A O 1
ATOM 1230 N N . VAL A 1 156 ? 16.687 10.028 -11.869 1.00 85.69 156 VAL A N 1
ATOM 1231 C CA . VAL A 1 156 ? 16.170 8.833 -11.183 1.00 85.69 156 VAL A CA 1
ATOM 1232 C C . VAL A 1 156 ? 16.646 8.807 -9.733 1.00 85.69 156 VAL A C 1
ATOM 1234 O O . VAL A 1 156 ? 15.853 8.552 -8.831 1.00 85.69 156 VAL A O 1
ATOM 1237 N N . VAL A 1 157 ? 17.913 9.154 -9.492 1.00 83.12 157 VAL A N 1
ATOM 1238 C CA . VAL A 1 157 ? 18.479 9.246 -8.137 1.00 83.12 157 VAL A CA 1
ATOM 1239 C C . VAL A 1 157 ? 17.770 10.326 -7.317 1.00 83.12 157 VAL A C 1
ATOM 1241 O O . VAL A 1 157 ? 17.422 10.088 -6.160 1.00 83.12 157 VAL A O 1
ATOM 1244 N N . TYR A 1 158 ? 17.490 11.489 -7.916 1.00 85.75 158 TYR A N 1
ATOM 1245 C CA . TYR A 1 158 ? 16.722 12.546 -7.254 1.00 85.75 158 TYR A CA 1
ATOM 1246 C C . TYR A 1 158 ? 15.301 12.085 -6.910 1.00 85.75 158 TYR A C 1
ATOM 1248 O O . TYR A 1 158 ? 14.867 12.256 -5.772 1.00 85.75 158 TYR A O 1
ATOM 1256 N N . PHE A 1 159 ? 14.597 11.445 -7.850 1.00 86.50 159 PHE A N 1
ATOM 1257 C CA . PHE A 1 159 ? 13.266 10.891 -7.594 1.00 86.50 159 PHE A CA 1
ATOM 1258 C C . PHE A 1 159 ? 13.275 9.881 -6.445 1.00 86.50 159 PHE A C 1
ATOM 1260 O O . PHE A 1 159 ? 12.432 9.988 -5.559 1.00 86.50 159 PHE A O 1
ATOM 1267 N N . ILE A 1 160 ? 14.241 8.958 -6.412 1.00 86.31 160 ILE A N 1
ATOM 1268 C CA . ILE A 1 160 ? 14.404 7.987 -5.318 1.00 86.31 160 ILE A CA 1
ATOM 1269 C C . ILE A 1 160 ? 14.645 8.697 -3.978 1.00 86.31 160 ILE A C 1
ATOM 1271 O O . ILE A 1 160 ? 14.042 8.342 -2.966 1.00 86.31 160 ILE A O 1
ATOM 1275 N N . GLY A 1 161 ? 15.504 9.719 -3.954 1.00 83.62 161 GLY A N 1
ATOM 1276 C CA . GLY A 1 161 ? 15.769 10.498 -2.743 1.00 83.62 161 GLY A CA 1
ATOM 1277 C C . GLY A 1 161 ? 14.523 11.225 -2.231 1.00 83.62 161 GLY A C 1
ATOM 1278 O O . GLY A 1 161 ? 14.239 11.201 -1.033 1.00 83.62 161 GLY A O 1
ATOM 1279 N N . VAL A 1 162 ? 13.744 11.824 -3.137 1.00 88.06 162 VAL A N 1
ATOM 1280 C CA . VAL A 1 162 ? 12.487 12.507 -2.803 1.00 88.06 162 VAL A CA 1
ATOM 1281 C C . VAL A 1 162 ? 11.446 11.519 -2.282 1.00 88.06 162 VAL A C 1
ATOM 1283 O O . VAL A 1 162 ? 10.846 11.778 -1.240 1.00 88.06 162 VAL A O 1
ATOM 1286 N N . THR A 1 163 ? 11.240 10.378 -2.944 1.00 85.94 163 THR A N 1
ATOM 1287 C CA . THR A 1 163 ? 10.260 9.375 -2.496 1.00 85.94 163 THR A CA 1
ATOM 1288 C C . THR A 1 163 ? 10.643 8.771 -1.149 1.00 85.94 163 THR A C 1
ATOM 1290 O O . THR A 1 163 ? 9.778 8.636 -0.279 1.00 85.94 163 THR A O 1
ATOM 1293 N N . LEU A 1 164 ? 11.930 8.489 -0.919 1.00 86.19 164 LEU A N 1
ATOM 1294 C CA . LEU A 1 164 ? 12.425 8.026 0.377 1.00 86.19 164 LEU A CA 1
ATOM 1295 C C . LEU A 1 164 ? 12.201 9.085 1.463 1.00 86.19 164 LEU A C 1
ATOM 1297 O O . LEU A 1 164 ? 11.659 8.773 2.523 1.00 86.19 164 LEU A O 1
ATOM 1301 N N . GLY A 1 165 ? 12.564 10.340 1.190 1.00 86.38 165 GLY A N 1
ATOM 1302 C CA . GLY A 1 165 ? 12.387 11.453 2.122 1.00 86.38 165 GLY A CA 1
ATOM 1303 C C . GLY A 1 165 ? 10.921 11.677 2.497 1.00 86.38 165 GLY A C 1
ATOM 1304 O O . GLY A 1 165 ? 10.602 11.804 3.679 1.00 86.38 165 GLY A O 1
ATOM 1305 N N . LEU A 1 166 ? 10.016 11.651 1.515 1.00 87.19 166 LEU A N 1
ATOM 1306 C CA . LEU A 1 166 ? 8.573 11.764 1.744 1.00 87.19 166 LEU A CA 1
ATOM 1307 C C . LEU A 1 166 ? 8.026 10.579 2.548 1.00 87.19 166 LEU A C 1
ATOM 1309 O O . LEU A 1 166 ? 7.243 10.787 3.473 1.00 87.19 166 LEU A O 1
ATOM 1313 N N . THR A 1 167 ? 8.467 9.356 2.246 1.00 85.31 167 THR A N 1
ATOM 1314 C CA . THR A 1 167 ? 8.051 8.150 2.981 1.00 85.31 167 THR A CA 1
ATOM 1315 C C . THR A 1 167 ? 8.476 8.228 4.447 1.00 85.31 167 THR A C 1
ATOM 1317 O O . THR A 1 167 ? 7.661 7.999 5.340 1.00 85.31 167 THR A O 1
ATOM 1320 N N . LEU A 1 168 ? 9.729 8.613 4.714 1.00 84.00 168 LEU A N 1
ATOM 1321 C CA . LEU A 1 168 ? 10.249 8.779 6.073 1.00 84.00 168 LEU A CA 1
ATOM 1322 C C . LEU A 1 168 ? 9.553 9.918 6.822 1.00 84.00 168 LEU A C 1
ATOM 1324 O O . LEU A 1 168 ? 9.218 9.757 7.994 1.00 84.00 168 LEU A O 1
ATOM 1328 N N . LEU A 1 169 ? 9.286 11.044 6.152 1.00 86.00 169 LEU A N 1
ATOM 1329 C CA . LEU A 1 169 ? 8.529 12.156 6.725 1.00 86.00 169 LEU A CA 1
ATOM 1330 C C . LEU A 1 169 ? 7.127 11.704 7.143 1.00 86.00 169 LEU A C 1
ATOM 1332 O O . LEU A 1 169 ? 6.697 11.981 8.260 1.00 86.00 169 LEU A O 1
ATOM 1336 N N . PHE A 1 170 ? 6.416 10.991 6.270 1.00 82.81 170 PHE A N 1
ATOM 1337 C CA . PHE A 1 170 ? 5.060 10.529 6.555 1.00 82.81 170 PHE A CA 1
ATOM 1338 C C . PHE A 1 170 ? 5.039 9.496 7.688 1.00 82.81 170 PHE A C 1
ATOM 1340 O O . PHE A 1 170 ? 4.215 9.589 8.599 1.00 82.81 170 PHE A O 1
ATOM 1347 N N . LEU A 1 171 ? 6.001 8.570 7.696 1.00 81.94 171 LEU A N 1
ATOM 1348 C CA . LEU A 1 171 ? 6.186 7.603 8.776 1.00 81.94 171 LEU A CA 1
ATOM 1349 C C . LEU A 1 171 ? 6.480 8.299 10.116 1.00 81.94 171 LEU A C 1
ATOM 1351 O O . LEU A 1 171 ? 5.894 7.945 11.141 1.00 81.94 171 LEU A O 1
ATOM 1355 N N . ALA A 1 172 ? 7.337 9.324 10.117 1.00 80.81 172 ALA A N 1
ATOM 1356 C CA . ALA A 1 172 ? 7.621 10.141 11.295 1.00 80.81 172 ALA A CA 1
ATOM 1357 C C . ALA A 1 172 ? 6.366 10.876 11.790 1.00 80.81 172 ALA A C 1
ATOM 1359 O O . ALA A 1 172 ? 6.087 10.881 12.985 1.00 80.81 172 ALA A O 1
ATOM 1360 N N . LEU A 1 173 ? 5.561 11.450 10.891 1.00 80.44 173 LEU A N 1
ATOM 1361 C CA . LEU A 1 173 ? 4.312 12.121 11.261 1.00 80.44 173 LEU A CA 1
ATOM 1362 C C . LEU A 1 173 ? 3.306 11.153 11.893 1.00 80.44 173 LEU A C 1
ATOM 1364 O O . LEU A 1 173 ? 2.729 11.479 12.930 1.00 80.44 173 LEU A O 1
ATOM 1368 N N . ILE A 1 174 ? 3.124 9.961 11.314 1.00 76.50 174 ILE A N 1
ATOM 1369 C CA . ILE A 1 174 ? 2.209 8.948 11.859 1.00 76.50 174 ILE A CA 1
ATOM 1370 C C . ILE A 1 174 ? 2.702 8.450 13.221 1.00 76.50 174 ILE A C 1
ATOM 1372 O O . ILE A 1 174 ? 1.923 8.395 14.169 1.00 76.50 174 ILE A O 1
ATOM 1376 N N . THR A 1 175 ? 3.988 8.123 13.355 1.00 71.50 175 THR A N 1
ATOM 1377 C CA . THR A 1 175 ? 4.549 7.642 14.629 1.00 71.50 175 THR A CA 1
ATOM 1378 C C . THR A 1 175 ? 4.494 8.712 15.720 1.00 71.50 175 THR A C 1
ATOM 1380 O O . THR A 1 175 ? 4.095 8.417 16.847 1.00 71.50 175 THR A O 1
ATOM 1383 N N . LEU A 1 176 ? 4.793 9.974 15.393 1.00 72.12 176 LEU A N 1
ATOM 1384 C CA . LEU A 1 176 ? 4.634 11.108 16.309 1.00 72.12 176 LEU A CA 1
ATOM 1385 C C . LEU A 1 176 ? 3.172 11.323 16.715 1.00 72.12 176 LEU A C 1
ATOM 1387 O O . LEU A 1 176 ? 2.905 11.617 17.884 1.00 72.12 176 LEU A O 1
ATOM 1391 N N . ALA A 1 177 ? 2.231 11.171 15.779 1.00 69.12 177 ALA A N 1
ATOM 1392 C CA . ALA A 1 177 ? 0.805 11.232 16.074 1.00 69.12 177 ALA A CA 1
ATOM 1393 C C . ALA A 1 177 ? 0.396 10.091 17.017 1.00 69.12 177 ALA A C 1
ATOM 1395 O O . ALA A 1 177 ? -0.228 10.364 18.036 1.00 69.12 177 ALA A O 1
ATOM 1396 N N . CYS A 1 178 ? 0.827 8.851 16.761 1.00 64.62 178 CYS A N 1
ATOM 1397 C CA . CYS A 1 178 ? 0.565 7.710 17.639 1.00 64.62 178 CYS A CA 1
ATOM 1398 C C . CYS A 1 178 ? 1.136 7.906 19.055 1.00 64.62 178 CYS A C 1
ATOM 1400 O O . CYS A 1 178 ? 0.436 7.617 20.021 1.00 64.62 178 CYS A O 1
ATOM 1402 N N . LEU A 1 179 ? 2.351 8.446 19.206 1.00 65.25 179 LEU A N 1
ATOM 1403 C CA . LEU A 1 179 ? 3.027 8.582 20.507 1.00 65.25 179 LEU A CA 1
ATOM 1404 C C . LEU A 1 179 ? 2.534 9.759 21.366 1.00 65.25 179 LEU A C 1
ATOM 1406 O O . LEU A 1 179 ? 2.660 9.719 22.589 1.00 65.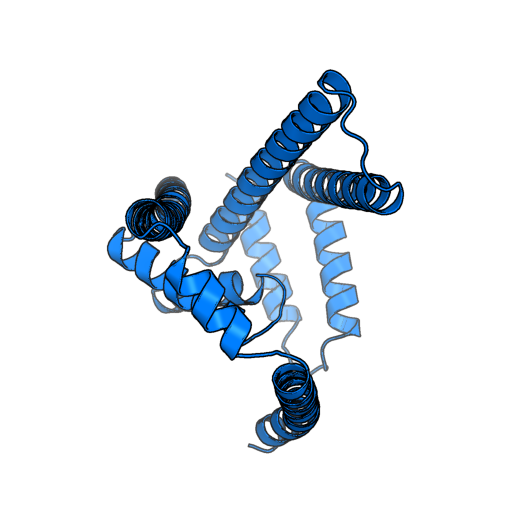25 179 LEU A O 1
ATOM 1410 N N . LYS A 1 180 ? 1.993 10.830 20.769 1.00 63.66 180 LYS A N 1
ATOM 1411 C CA . LYS A 1 180 ? 1.571 12.029 21.512 1.00 63.66 180 LYS A CA 1
ATOM 1412 C C . LYS A 1 180 ? 0.108 12.375 21.245 1.00 63.66 180 LYS A C 1
ATOM 1414 O O . LYS A 1 180 ? -0.197 13.058 20.268 1.00 63.66 180 LYS A O 1
ATOM 1419 N N . LYS A 1 181 ? -0.771 12.061 22.212 1.00 56.62 181 LYS A N 1
ATOM 1420 C CA . LYS A 1 181 ? -2.208 12.430 22.226 1.00 56.62 181 LYS A CA 1
ATOM 1421 C C . LYS A 1 181 ? -2.442 13.902 21.840 1.00 56.62 181 LYS A C 1
ATOM 1423 O O . LYS A 1 181 ? -3.301 14.199 21.018 1.00 56.62 181 LYS A O 1
ATOM 1428 N N . ASN A 1 182 ? -1.624 14.827 22.354 1.00 57.94 182 ASN A N 1
ATOM 1429 C CA . ASN A 1 182 ? -1.721 16.259 22.027 1.00 57.94 182 ASN A CA 1
ATOM 1430 C C . ASN A 1 182 ? -1.340 16.612 20.574 1.00 57.94 182 ASN A C 1
ATOM 1432 O O . ASN A 1 182 ? -1.878 17.576 20.027 1.00 57.94 182 ASN A O 1
ATOM 1436 N N . LEU A 1 183 ? -0.421 15.873 19.940 1.00 54.53 183 LEU A N 1
ATOM 1437 C CA . LEU A 1 183 ? -0.082 16.078 18.527 1.00 54.53 183 LEU A CA 1
ATOM 1438 C C . LEU A 1 183 ? -1.095 15.418 17.597 1.00 54.53 183 LEU A C 1
ATOM 1440 O O . LEU A 1 183 ? -1.452 16.051 16.609 1.00 54.53 183 LEU A O 1
ATOM 1444 N N . ALA A 1 184 ? -1.614 14.232 17.930 1.00 57.53 184 ALA A N 1
ATOM 1445 C CA . ALA A 1 184 ? -2.737 13.630 17.207 1.00 57.53 184 ALA A CA 1
ATOM 1446 C C . ALA A 1 184 ? -3.921 14.604 17.139 1.00 57.53 184 ALA A C 1
ATOM 1448 O O . ALA A 1 184 ? -4.451 14.866 16.064 1.00 57.53 184 ALA A O 1
ATOM 1449 N N . TRP A 1 185 ? -4.251 15.244 18.267 1.00 54.34 185 TRP A N 1
ATOM 1450 C CA . TRP A 1 185 ? -5.277 16.283 18.338 1.00 54.34 185 TRP A CA 1
ATOM 1451 C C . TRP A 1 185 ? -4.968 17.526 17.496 1.00 54.34 185 TRP A C 1
ATOM 1453 O O . TRP A 1 185 ? -5.862 18.050 16.829 1.00 54.34 185 TRP A O 1
ATOM 1463 N N . LYS A 1 186 ? -3.721 18.017 17.497 1.00 62.66 186 LYS A N 1
ATOM 1464 C CA . LYS A 1 186 ? -3.316 19.168 16.667 1.00 62.66 186 LYS A CA 1
ATOM 1465 C C . LYS A 1 186 ? -3.318 18.836 15.175 1.00 62.66 186 LYS A C 1
ATOM 1467 O O . LYS A 1 186 ? -3.782 19.657 14.390 1.00 62.66 186 LYS A O 1
ATOM 1472 N N . PHE A 1 187 ? -2.834 17.656 14.793 1.00 59.44 187 PHE A N 1
ATOM 1473 C CA . PHE A 1 187 ? -2.816 17.186 13.411 1.00 59.44 187 PHE A CA 1
ATOM 1474 C C . PHE A 1 187 ? -4.234 16.942 12.902 1.00 59.44 187 PHE A C 1
ATOM 1476 O O . PHE A 1 187 ? -4.592 17.456 11.849 1.00 59.44 187 PHE A O 1
ATOM 1483 N N . LEU A 1 188 ? -5.079 16.277 13.694 1.00 62.31 188 LEU A N 1
ATOM 1484 C CA . LEU A 1 188 ? -6.492 16.099 13.379 1.00 62.31 188 LEU A CA 1
ATOM 1485 C C . LEU A 1 188 ? -7.187 17.448 13.178 1.00 62.31 188 LEU A C 1
ATOM 1487 O O . LEU A 1 188 ? -7.851 17.639 12.167 1.00 62.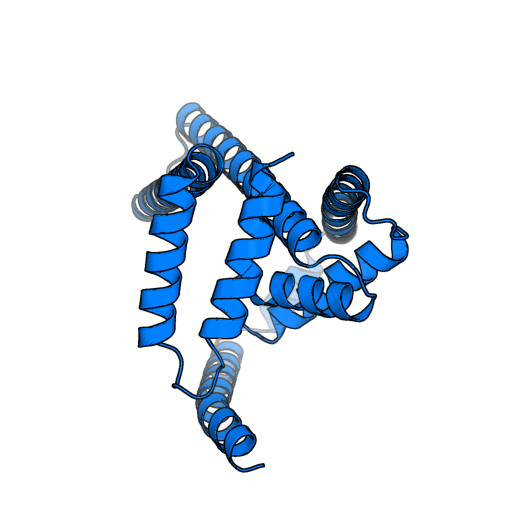31 188 LEU A O 1
ATOM 1491 N N . LYS A 1 189 ? -6.993 18.413 14.087 1.00 65.62 189 LYS A N 1
ATOM 1492 C CA . LYS A 1 189 ? -7.548 19.766 13.925 1.00 65.62 189 LYS A CA 1
ATOM 1493 C C . LYS A 1 189 ? -6.990 20.485 12.695 1.00 65.62 189 LYS A C 1
ATOM 1495 O O . LYS A 1 189 ? -7.727 21.231 12.064 1.00 65.62 189 LYS A O 1
ATOM 1500 N N . ALA A 1 190 ? -5.721 20.282 12.341 1.00 66.38 190 ALA A N 1
ATOM 1501 C CA . ALA A 1 190 ? -5.127 20.868 11.140 1.00 66.38 190 ALA A CA 1
ATOM 1502 C C . ALA A 1 190 ? -5.729 20.268 9.861 1.00 66.38 190 ALA A C 1
ATOM 1504 O O . ALA A 1 190 ? -6.127 21.016 8.972 1.00 66.38 190 ALA A O 1
ATOM 1505 N N . VAL A 1 191 ? -5.867 18.941 9.799 1.00 61.31 191 VAL A N 1
ATOM 1506 C CA . VAL A 1 191 ? -6.503 18.229 8.683 1.00 61.31 191 VAL A CA 1
ATOM 1507 C C . VAL A 1 191 ? -7.977 18.602 8.574 1.00 61.31 191 VAL A C 1
ATOM 1509 O O . VAL A 1 191 ? -8.421 18.931 7.481 1.00 61.31 191 VAL A O 1
ATOM 1512 N N . LEU A 1 192 ? -8.719 18.641 9.685 1.00 61.41 192 LEU A N 1
ATOM 1513 C CA . LEU A 1 192 ? -10.117 19.081 9.708 1.00 61.41 192 LEU A CA 1
ATOM 1514 C C . LEU A 1 192 ? -10.261 20.527 9.235 1.00 61.41 192 LEU A C 1
ATOM 1516 O O . LEU A 1 192 ? -11.146 20.807 8.443 1.00 61.41 192 LEU A O 1
ATOM 1520 N N . ARG A 1 193 ? -9.353 21.427 9.619 1.00 65.19 193 ARG A N 1
ATOM 1521 C CA . ARG A 1 193 ? -9.372 22.830 9.176 1.00 65.19 193 ARG A CA 1
ATOM 1522 C C . ARG A 1 193 ? -9.040 22.991 7.689 1.00 65.19 193 ARG A C 1
ATOM 1524 O O . ARG A 1 193 ? -9.563 23.882 7.025 1.00 65.19 193 ARG A O 1
ATOM 1531 N N . VAL A 1 194 ? -8.157 22.149 7.149 1.00 64.81 194 VAL A N 1
ATOM 1532 C CA . VAL A 1 194 ? -7.870 22.100 5.705 1.00 64.81 194 VAL A CA 1
ATOM 1533 C C . VAL A 1 194 ? -9.049 21.488 4.948 1.00 64.81 194 VAL A C 1
ATOM 1535 O O . VAL A 1 194 ? -9.443 22.013 3.910 1.00 64.81 194 VAL A O 1
ATOM 1538 N N . ALA A 1 195 ? -9.660 20.436 5.495 1.00 55.47 195 ALA A N 1
ATOM 1539 C CA . ALA A 1 195 ? -10.862 19.817 4.956 1.00 55.47 195 ALA A CA 1
ATOM 1540 C C . ALA A 1 195 ? -12.051 20.790 4.970 1.00 55.47 195 ALA A C 1
ATOM 1542 O O . ALA A 1 195 ? -12.716 20.923 3.955 1.00 55.47 195 ALA A O 1
ATOM 1543 N N . GLU A 1 196 ? -12.260 21.558 6.041 1.00 62.00 196 GLU A N 1
ATOM 1544 C CA . GLU A 1 196 ? -13.245 22.650 6.125 1.00 62.00 196 GLU A CA 1
ATOM 1545 C C . GLU A 1 196 ? -13.034 23.717 5.045 1.00 62.00 196 GLU A C 1
ATOM 1547 O O . GLU A 1 196 ? -13.991 24.321 4.567 1.00 62.00 196 GLU A O 1
ATOM 1552 N N . ARG A 1 197 ? -11.784 23.938 4.627 1.00 60.22 197 ARG A N 1
ATOM 1553 C CA . ARG A 1 197 ? -11.442 24.879 3.551 1.00 60.22 197 ARG A CA 1
ATOM 1554 C C . ARG A 1 197 ? -11.726 24.340 2.152 1.00 60.22 197 ARG A C 1
ATOM 1556 O O . ARG A 1 197 ? -11.907 25.134 1.233 1.00 60.22 197 ARG A O 1
ATOM 1563 N N . LEU A 1 198 ? -11.710 23.020 1.981 1.00 58.75 198 LEU A N 1
ATOM 1564 C CA . LEU A 1 198 ? -11.820 22.350 0.682 1.00 58.75 198 LEU A CA 1
ATOM 1565 C C . LEU A 1 198 ? -13.196 21.702 0.454 1.00 58.75 198 LEU A C 1
ATOM 1567 O O . LEU A 1 198 ? -13.598 21.506 -0.693 1.00 58.75 198 LEU A O 1
ATOM 1571 N N . VAL A 1 199 ? -13.929 21.379 1.521 1.00 45.78 199 VAL A N 1
ATOM 1572 C CA . VAL A 1 199 ? -15.219 20.683 1.482 1.00 45.78 199 VAL A CA 1
ATOM 1573 C C . VAL A 1 199 ? -16.369 21.701 1.582 1.00 45.78 199 VAL A C 1
ATOM 1575 O O . VAL A 1 199 ? -16.386 22.521 2.497 1.00 45.78 199 VAL A O 1
ATOM 1578 N N . PRO A 1 200 ? -17.366 21.672 0.675 1.00 53.78 200 PRO A N 1
ATOM 1579 C CA . PRO A 1 200 ? -18.540 22.547 0.752 1.00 53.78 200 PRO A CA 1
ATOM 1580 C C . PRO A 1 200 ? -19.340 22.318 2.047 1.00 53.78 200 PRO A C 1
ATOM 1582 O O . PRO A 1 200 ? -19.504 21.169 2.454 1.00 53.78 200 PRO A O 1
ATOM 1585 N N . SER A 1 201 ? -19.914 23.381 2.636 1.00 50.88 201 SER A N 1
ATOM 1586 C CA . SER A 1 201 ? -20.562 23.438 3.974 1.00 50.88 201 SER A CA 1
ATOM 1587 C C . SER A 1 201 ? -21.826 22.573 4.189 1.00 50.88 201 SER A C 1
ATOM 1589 O O . SER A 1 201 ? -22.667 22.883 5.030 1.00 50.88 201 SER A O 1
ATOM 1591 N N . ARG A 1 202 ? -22.017 21.519 3.392 1.00 50.59 202 ARG A N 1
ATOM 1592 C CA . ARG A 1 202 ? -23.191 20.634 3.391 1.00 50.59 202 ARG A CA 1
ATOM 1593 C C . ARG A 1 202 ? -22.980 19.346 4.190 1.00 50.59 202 ARG A C 1
ATOM 1595 O O . ARG A 1 202 ? -23.928 18.590 4.367 1.00 50.59 202 ARG A O 1
ATOM 1602 N N . PHE A 1 203 ? -21.755 19.080 4.642 1.00 49.84 203 PHE A N 1
ATOM 1603 C CA . PHE A 1 203 ? -21.431 17.941 5.501 1.00 49.84 203 PHE A CA 1
ATOM 1604 C C . PHE A 1 203 ? -21.386 18.383 6.967 1.00 49.84 203 PHE A C 1
ATOM 1606 O O . PHE A 1 203 ? -20.843 19.436 7.278 1.00 49.84 203 PHE A O 1
ATOM 1613 N N . ASN A 1 204 ? -21.976 17.588 7.862 1.00 54.88 204 ASN A N 1
ATOM 1614 C CA . ASN A 1 204 ? -22.133 17.906 9.283 1.00 54.88 204 ASN A CA 1
ATOM 1615 C C . ASN A 1 204 ? -20.811 17.658 10.048 1.00 54.88 204 ASN A C 1
ATOM 1617 O O . ASN A 1 204 ? -20.605 16.603 10.650 1.00 54.88 204 ASN A O 1
ATOM 1621 N N . ILE A 1 205 ? -19.870 18.603 9.956 1.00 54.31 205 ILE A N 1
ATOM 1622 C CA . ILE A 1 205 ? -18.482 18.469 10.450 1.00 54.31 205 ILE A CA 1
ATOM 1623 C C . ILE A 1 205 ? -18.423 18.267 11.975 1.00 54.31 205 ILE A C 1
ATOM 1625 O O . ILE A 1 205 ? -17.562 17.539 12.470 1.00 54.31 205 ILE A O 1
ATOM 1629 N N . GLU A 1 206 ? -19.385 18.810 12.723 1.00 55.47 206 GLU A N 1
ATOM 1630 C CA . GLU A 1 206 ? -19.473 18.644 14.182 1.00 55.47 206 GLU A CA 1
ATOM 1631 C C . GLU A 1 206 ? -19.753 17.201 14.623 1.00 55.47 206 GLU A C 1
ATOM 1633 O O . GLU A 1 206 ? -19.297 16.772 15.685 1.00 55.47 206 GLU A O 1
ATOM 1638 N N . GLU A 1 207 ? -20.491 16.439 13.816 1.00 56.09 207 GLU A N 1
ATOM 1639 C CA . GLU A 1 207 ? -20.825 15.042 14.103 1.00 56.09 207 GLU A CA 1
ATOM 1640 C C . GLU A 1 207 ? -19.617 14.129 13.851 1.00 56.09 207 GLU A C 1
ATOM 1642 O O . GLU A 1 207 ? -19.303 13.253 14.659 1.00 56.09 207 GLU A O 1
ATOM 1647 N N . TRP A 1 208 ? -18.863 14.407 12.782 1.00 54.41 208 TRP A N 1
ATOM 1648 C CA . TRP A 1 208 ? -17.590 13.743 12.496 1.00 54.41 208 TRP A CA 1
ATOM 1649 C C . TRP A 1 208 ? -16.522 14.072 13.541 1.00 54.41 208 TRP A C 1
ATOM 1651 O O . TRP A 1 208 ? -15.860 13.162 14.033 1.00 54.41 208 TRP A O 1
ATOM 1661 N N . SER A 1 209 ? -16.390 15.341 13.942 1.00 54.31 209 SER A N 1
ATOM 1662 C CA . SER A 1 209 ? -15.433 15.748 14.978 1.00 54.31 209 SER A CA 1
ATOM 1663 C C . SER A 1 209 ? -15.710 15.043 16.310 1.00 54.31 209 SER A C 1
ATOM 1665 O O . SER A 1 209 ? -14.773 14.544 16.930 1.00 54.31 209 SER A O 1
ATOM 1667 N N . ARG A 1 210 ? -16.983 14.919 16.716 1.00 55.41 210 ARG A N 1
ATOM 1668 C CA . ARG A 1 210 ? -17.378 14.161 17.918 1.00 55.41 210 ARG A CA 1
ATOM 1669 C C . ARG A 1 210 ? -17.114 12.661 17.796 1.00 55.41 210 ARG A C 1
ATOM 1671 O O . ARG A 1 210 ? -16.679 12.038 18.759 1.00 55.41 210 ARG A O 1
ATOM 1678 N N . SER A 1 211 ? -17.354 12.069 16.627 1.00 59.69 211 SER A N 1
ATOM 1679 C CA . SER A 1 211 ? -17.108 10.639 16.403 1.00 59.69 211 SER A CA 1
ATOM 1680 C C . SER A 1 211 ? -15.610 10.306 16.435 1.00 59.69 211 SER A C 1
ATOM 1682 O O . SER A 1 211 ? -15.209 9.307 17.033 1.00 59.69 211 SER A O 1
ATOM 1684 N N . VAL A 1 212 ? -14.767 11.188 15.887 1.00 58.09 212 VAL A N 1
ATOM 1685 C CA . VAL A 1 212 ? -13.306 11.052 15.958 1.00 58.09 212 VAL A CA 1
ATOM 1686 C C . VAL A 1 212 ? -12.780 11.311 17.375 1.00 58.09 212 VAL A C 1
ATOM 1688 O O . VAL A 1 212 ? -11.890 10.598 17.830 1.00 58.09 212 VAL A O 1
ATOM 1691 N N . GLU A 1 213 ? -13.350 12.275 18.103 1.00 61.44 213 GLU A N 1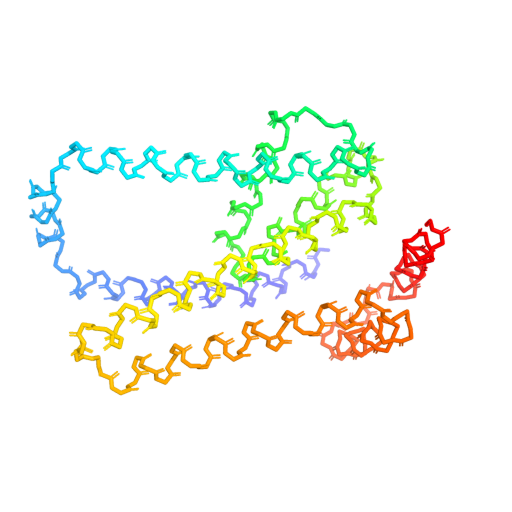
ATOM 1692 C CA . GLU A 1 213 ? -13.044 12.527 19.518 1.00 61.44 213 GLU A CA 1
ATOM 1693 C C . GLU A 1 213 ? -13.331 11.302 20.395 1.00 61.44 213 GLU A C 1
ATOM 1695 O O . GLU A 1 213 ? -12.523 10.940 21.254 1.00 61.44 213 GLU A O 1
ATOM 1700 N N . HIS A 1 214 ? -14.451 10.626 20.135 1.00 61.12 214 HIS A N 1
ATOM 1701 C CA . HIS A 1 214 ? -14.817 9.399 20.827 1.00 61.12 214 HIS A CA 1
ATOM 1702 C C . HIS A 1 214 ? -13.849 8.254 20.491 1.00 61.12 214 HIS A C 1
ATOM 1704 O O . HIS A 1 214 ? -13.284 7.657 21.402 1.00 61.12 214 HIS A O 1
ATOM 1710 N N . ALA A 1 215 ? -13.558 8.025 19.204 1.00 55.53 215 ALA A N 1
ATOM 1711 C CA . ALA A 1 215 ? -12.626 6.985 18.760 1.00 55.53 215 ALA A CA 1
ATOM 1712 C C . ALA A 1 215 ? -11.194 7.189 19.293 1.00 55.53 215 ALA A C 1
ATOM 1714 O O . ALA A 1 215 ? -10.544 6.229 19.705 1.00 55.53 215 ALA A O 1
ATOM 1715 N N . LEU A 1 216 ? -10.707 8.435 19.337 1.00 54.22 216 LEU A N 1
ATOM 1716 C CA . LEU A 1 216 ? -9.398 8.763 19.907 1.00 54.22 216 LEU A CA 1
ATOM 1717 C C . LEU A 1 216 ? -9.362 8.539 21.418 1.00 54.22 216 LEU A C 1
ATOM 1719 O O . LEU A 1 216 ? -8.372 8.025 21.933 1.00 54.22 216 LEU A O 1
ATOM 1723 N N . ASN A 1 217 ? -10.416 8.902 22.148 1.00 63.03 217 ASN A N 1
ATOM 1724 C CA . ASN A 1 217 ? -10.452 8.632 23.582 1.00 63.03 217 ASN A CA 1
ATOM 1725 C C . ASN A 1 217 ? -10.491 7.129 23.869 1.00 63.03 217 ASN A C 1
ATOM 1727 O O . ASN A 1 217 ? -9.750 6.694 24.739 1.00 63.03 217 ASN A O 1
ATOM 1731 N N . THR A 1 218 ? -11.233 6.328 23.104 1.00 64.12 218 THR A N 1
ATOM 1732 C CA . THR A 1 218 ? -11.216 4.863 23.243 1.00 64.12 218 THR A CA 1
ATOM 1733 C C . THR A 1 218 ? -9.841 4.257 22.935 1.00 64.12 218 THR A C 1
ATOM 1735 O O . THR A 1 218 ? -9.434 3.325 23.616 1.00 64.12 218 THR A O 1
ATOM 1738 N N . PHE A 1 219 ? -9.100 4.795 21.959 1.00 49.50 219 PHE A N 1
ATOM 1739 C CA . PHE A 1 219 ? -7.787 4.272 21.553 1.00 49.50 219 PHE A CA 1
ATOM 1740 C C . PHE A 1 219 ? -6.640 4.615 22.524 1.00 49.50 219 PHE A C 1
ATOM 1742 O O . PHE A 1 219 ? -5.662 3.883 22.593 1.00 49.50 219 PHE A O 1
ATOM 1749 N N . TYR A 1 220 ? -6.742 5.723 23.267 1.00 53.19 220 TYR A N 1
ATOM 1750 C CA . TYR A 1 220 ? -5.719 6.167 24.230 1.00 53.19 220 TYR A CA 1
ATOM 1751 C C . TYR A 1 220 ? -6.058 5.858 25.704 1.00 53.19 220 TYR A C 1
ATOM 1753 O O . TYR A 1 220 ? -5.256 6.189 26.576 1.00 53.19 220 TYR A O 1
ATOM 1761 N N . LEU A 1 221 ? -7.241 5.301 25.998 1.00 46.50 221 LEU A N 1
ATOM 1762 C CA . LEU A 1 221 ? -7.673 4.896 27.351 1.00 46.50 221 LEU A CA 1
ATOM 1763 C C . LEU A 1 221 ? -7.689 3.367 27.568 1.00 46.50 221 LEU A C 1
ATOM 1765 O O . LEU A 1 221 ? -8.090 2.938 28.648 1.00 46.50 221 LEU A O 1
ATOM 1769 N N . SER A 1 222 ? -7.256 2.561 26.589 1.00 41.75 222 SER A N 1
ATOM 1770 C CA . SER A 1 222 ? -6.904 1.140 26.784 1.00 41.75 222 SER A CA 1
ATOM 1771 C C . SER A 1 222 ? -5.400 0.976 26.924 1.00 41.75 222 SER A C 1
ATOM 1773 O O . SER A 1 222 ? -4.973 0.191 27.791 1.00 41.75 222 SER A O 1
#

Radius of gyration: 21.88 Å; chains: 1; bounding box: 60×45×62 Å

Secondary structure (DSSP, 8-state):
-HHHHHHHHHHHHHHHHHHHHHHHHHHHS-HHHHHHHHHHS-HH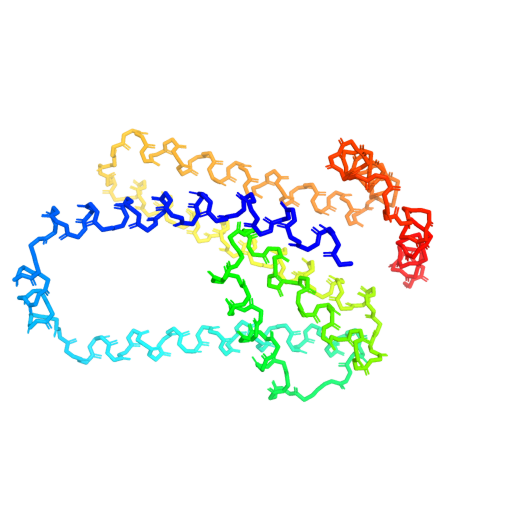HHHHHHHHHHHHHHHHHHHHHHHHHHTT----HHHHHHHHHHHHHHHHHS-STTHHHHHHHHHHHHHTT--HHHHHHHHHHHHHHHHHHHHHHHHHHHHHHHHHT----HHHHHHHHHHHHHHHHHHHHHHHHHH-HHHHHHHHHHHHHHHHHHS-TTS-HHHHHHHHHHHHHHHH--